Protein AF-X1UBF3-F1 (afdb_monomer_lite)

pLDDT: mean 76.24, std 16.69, range [35.53, 96.81]

InterPro domains:
  IPR001204 Phosphate transporter [PF01384] (19-132)
  IPR036259 MFS transporter superfamily [SSF103473] (24-130)

Foldseek 3Di:
DVVVVVVVVVVVVVVVVLVVVLVVQLVVVVVVCVVVVHPDDSCVSSVVSVVVVCVVVVVQDPVCVVVVVVVVCCVVVVVVVVVVVVVVVVVVLVVQCVVPPPVSVVVVVVVVVVVVVVVVVVVVVVVVVVVVVVVVVVVVVVVCVVPVPVVVVVVVVVVVVVVVVLVVQCVVCVVVVPPVSVVVSVVVVVVVVVVVVVVCVVVVPPPVVVVVVVVVVVVVPPD

Sequence (223 aa):
KFYNQRKKEQSISFDMLRASVNLVLASILIAMGTSLKLPLSTTYVTFMVIMGTSLADRAWGRESAVNRITGVITVISGWFFTALSAFTVAFLVALIIHWTGFTGIILLILLVLFIVIKTRTVHKKRDEEEQKIKESYYADEELKSENILETCKKDVSEIISSISKLFSNIYTGLIKEDRKSLKGTLKEIKLTRSLPAKAMASANVPTRTINFNILILKSQFST

Radius of gyration: 27.19 Å; chains: 1; bounding box: 72×47×77 Å

Structure (mmCIF, N/CA/C/O backbone):
data_AF-X1UBF3-F1
#
_entry.id   AF-X1UBF3-F1
#
loop_
_atom_site.group_PDB
_atom_site.id
_atom_site.type_symbol
_atom_site.label_atom_id
_atom_site.label_alt_id
_atom_site.label_comp_id
_atom_site.label_asym_id
_atom_site.label_entity_id
_atom_site.label_seq_id
_atom_site.pdbx_PDB_ins_code
_atom_site.Cartn_x
_atom_site.Cartn_y
_atom_site.Cartn_z
_atom_site.occupancy
_atom_site.B_iso_or_equiv
_atom_site.auth_seq_id
_atom_site.auth_comp_id
_atom_site.auth_asym_id
_atom_site.auth_atom_id
_atom_site.pdbx_PDB_model_num
ATOM 1 N N . LYS A 1 1 ? -0.724 -0.123 44.422 1.00 54.75 1 LYS A N 1
ATOM 2 C CA . LYS A 1 1 ? 0.120 0.632 43.453 1.00 54.75 1 LYS A CA 1
ATOM 3 C C . LYS A 1 1 ? 1.267 -0.225 42.890 1.00 54.75 1 LYS A C 1
ATOM 5 O O . LYS A 1 1 ? 1.341 -0.367 41.678 1.00 54.75 1 LYS A O 1
ATOM 10 N N . PHE A 1 2 ? 2.061 -0.893 43.738 1.00 57.22 2 PHE A N 1
ATOM 11 C CA . PHE A 1 2 ? 3.210 -1.727 43.332 1.00 57.22 2 PHE A CA 1
ATOM 12 C C . PHE A 1 2 ? 2.883 -2.964 42.462 1.00 57.22 2 PHE A C 1
ATOM 14 O O . PHE A 1 2 ? 3.646 -3.298 41.560 1.00 57.22 2 PHE A O 1
ATOM 21 N N . TYR A 1 3 ? 1.730 -3.617 42.661 1.00 65.44 3 TYR A N 1
ATOM 22 C CA . TYR A 1 3 ? 1.337 -4.802 41.876 1.00 65.44 3 TYR A CA 1
ATOM 23 C C . TYR A 1 3 ? 1.091 -4.489 40.386 1.00 65.44 3 TYR A C 1
ATOM 25 O O . TYR A 1 3 ? 1.552 -5.215 39.506 1.00 65.44 3 TYR A O 1
ATOM 33 N N . ASN A 1 4 ? 0.441 -3.357 40.089 1.00 67.38 4 ASN A N 1
ATOM 34 C CA . ASN A 1 4 ? 0.214 -2.917 38.708 1.00 67.38 4 ASN A CA 1
ATOM 35 C C . ASN A 1 4 ? 1.507 -2.466 38.015 1.00 67.38 4 ASN A C 1
ATOM 37 O O . ASN A 1 4 ? 1.623 -2.647 36.808 1.00 67.38 4 ASN A O 1
ATOM 41 N N . GLN A 1 5 ? 2.482 -1.922 38.754 1.00 65.06 5 GLN A N 1
ATOM 42 C CA . GLN A 1 5 ? 3.793 -1.570 38.195 1.00 65.06 5 GLN A CA 1
ATOM 43 C C . GLN A 1 5 ? 4.579 -2.814 37.776 1.00 65.06 5 GLN A C 1
ATOM 45 O O . GLN A 1 5 ? 4.998 -2.872 36.627 1.00 65.06 5 GLN A O 1
ATOM 50 N N . ARG A 1 6 ? 4.671 -3.852 38.624 1.00 64.31 6 ARG A N 1
ATOM 51 C CA . ARG A 1 6 ? 5.375 -5.098 38.256 1.00 64.31 6 ARG A CA 1
ATOM 52 C C . ARG A 1 6 ? 4.727 -5.832 37.082 1.00 64.31 6 ARG A C 1
ATOM 54 O O . ARG A 1 6 ? 5.434 -6.325 36.211 1.00 64.31 6 ARG A O 1
ATOM 61 N N . LYS A 1 7 ? 3.390 -5.869 37.020 1.00 67.25 7 LYS A N 1
ATOM 62 C CA . LYS A 1 7 ? 2.668 -6.469 35.886 1.00 67.25 7 LYS A CA 1
ATOM 63 C C . LYS A 1 7 ? 2.883 -5.679 34.589 1.00 67.25 7 LYS A C 1
ATOM 65 O O . LYS A 1 7 ? 3.057 -6.285 33.537 1.00 67.25 7 LYS A O 1
ATOM 70 N N . LYS A 1 8 ? 2.906 -4.342 34.667 1.00 66.88 8 LYS A N 1
ATOM 71 C CA . LYS A 1 8 ? 3.198 -3.466 33.523 1.00 66.88 8 LYS A CA 1
ATOM 72 C C . LYS A 1 8 ? 4.644 -3.640 33.048 1.00 66.88 8 LYS A C 1
ATOM 74 O O . LYS A 1 8 ? 4.875 -3.769 31.853 1.00 66.88 8 LYS A O 1
ATOM 79 N N . GLU A 1 9 ? 5.594 -3.721 33.970 1.00 68.25 9 GLU A N 1
ATOM 80 C CA . GLU A 1 9 ? 7.014 -3.936 33.676 1.00 68.25 9 GLU A CA 1
ATOM 81 C C . GLU A 1 9 ? 7.278 -5.318 33.061 1.00 68.25 9 GLU A C 1
ATOM 83 O O . GLU A 1 9 ? 7.973 -5.405 32.053 1.00 68.25 9 GLU A O 1
ATOM 88 N N . GLN A 1 10 ? 6.620 -6.374 33.558 1.00 69.19 10 GLN A N 1
ATOM 89 C CA . GLN A 1 10 ? 6.643 -7.695 32.918 1.00 69.19 10 GLN A CA 1
ATOM 90 C C . GLN A 1 10 ? 6.027 -7.678 31.515 1.00 69.19 10 GLN A C 1
ATOM 92 O O . GLN A 1 10 ? 6.598 -8.252 30.597 1.00 69.19 10 GLN A O 1
ATOM 97 N N . SER A 1 11 ? 4.884 -7.014 31.303 1.00 71.19 11 SER A N 1
ATOM 98 C CA . SER A 1 11 ? 4.312 -6.930 29.950 1.00 71.19 11 SER A CA 1
ATOM 99 C C . SER A 1 11 ? 5.226 -6.184 28.972 1.00 71.19 11 SER A C 1
ATOM 101 O O . SER A 1 11 ? 5.367 -6.604 27.829 1.00 71.19 11 SER A O 1
ATOM 103 N N . ILE A 1 12 ? 5.900 -5.126 29.437 1.00 76.06 12 ILE A N 1
ATOM 104 C CA . ILE A 1 12 ? 6.826 -4.339 28.616 1.00 76.06 12 ILE A CA 1
ATOM 105 C C . ILE A 1 12 ? 8.077 -5.160 28.267 1.00 76.06 12 ILE A C 1
ATOM 107 O O . ILE A 1 12 ? 8.531 -5.109 27.125 1.00 76.06 12 ILE A O 1
ATOM 111 N N . SER A 1 13 ? 8.617 -5.948 29.203 1.00 81.00 13 SER A N 1
ATOM 112 C CA . SER A 1 13 ? 9.801 -6.773 28.932 1.00 81.00 13 SER A CA 1
ATOM 113 C C . SER A 1 13 ? 9.522 -7.906 27.937 1.00 81.00 13 SER A C 1
ATOM 115 O O . SER A 1 13 ? 10.360 -8.179 27.075 1.00 81.00 13 SER A O 1
ATOM 117 N N . PHE A 1 14 ? 8.332 -8.516 27.974 1.00 81.62 14 PHE A N 1
ATOM 118 C CA . PHE A 1 14 ? 7.926 -9.514 26.977 1.00 81.62 14 PHE A CA 1
ATOM 119 C C . PHE A 1 14 ? 7.713 -8.916 25.578 1.00 81.62 14 PHE A C 1
ATOM 121 O O . PHE A 1 14 ? 8.091 -9.545 24.588 1.00 81.62 14 PHE A O 1
ATOM 128 N N . ASP A 1 15 ? 7.174 -7.699 25.472 1.00 87.56 15 ASP A N 1
ATOM 129 C CA . ASP A 1 15 ? 7.017 -7.017 24.180 1.00 87.56 15 ASP A CA 1
ATOM 130 C C . ASP A 1 15 ? 8.372 -6.640 23.560 1.00 87.56 15 ASP A C 1
ATOM 132 O O . ASP A 1 15 ? 8.567 -6.809 22.353 1.00 87.56 15 ASP A O 1
ATOM 136 N N . MET A 1 16 ? 9.339 -6.206 24.378 1.00 88.75 16 MET A N 1
ATOM 137 C CA . MET A 1 16 ? 10.712 -5.955 23.920 1.00 88.75 16 MET A CA 1
ATOM 138 C C . MET A 1 16 ? 11.374 -7.227 23.380 1.00 88.75 16 MET A C 1
ATOM 140 O O . MET A 1 16 ? 12.032 -7.179 22.341 1.00 88.75 16 MET A O 1
ATOM 144 N N . LEU A 1 17 ? 11.163 -8.371 24.040 1.00 90.38 17 LEU A N 1
ATOM 145 C CA . LEU A 1 17 ? 11.679 -9.658 23.576 1.00 90.38 17 LEU A CA 1
ATOM 146 C C . LEU A 1 17 ? 11.022 -10.093 22.257 1.00 90.38 17 LEU A C 1
ATOM 148 O O . LEU A 1 17 ? 11.707 -10.512 21.329 1.00 90.38 17 LEU A O 1
ATOM 152 N N . ARG A 1 18 ? 9.698 -9.953 22.130 1.00 88.38 18 ARG A N 1
ATOM 153 C CA . ARG A 1 18 ? 8.993 -10.267 20.877 1.00 88.38 18 ARG A CA 1
ATOM 154 C C . ARG A 1 18 ? 9.478 -9.381 19.722 1.00 88.38 18 ARG A C 1
ATOM 156 O O . ARG A 1 18 ? 9.640 -9.864 18.601 1.00 88.38 18 ARG A O 1
ATOM 163 N N . ALA A 1 19 ? 9.736 -8.101 19.985 1.00 90.88 19 ALA A N 1
ATOM 164 C CA . ALA A 1 19 ? 10.271 -7.173 18.994 1.00 90.88 19 ALA A CA 1
ATOM 165 C C . ALA A 1 19 ? 11.704 -7.532 18.570 1.00 90.88 19 ALA A C 1
ATOM 167 O O . ALA A 1 19 ? 11.991 -7.557 17.371 1.00 90.88 19 ALA A O 1
ATOM 168 N N . SER A 1 20 ? 12.588 -7.850 19.523 1.00 94.12 20 SER A N 1
ATOM 169 C CA . SER A 1 20 ? 13.975 -8.219 19.220 1.00 94.12 20 SER A CA 1
ATOM 170 C C . SER A 1 20 ? 14.055 -9.519 18.420 1.00 94.12 20 SER A C 1
ATOM 172 O O . SER A 1 20 ? 14.788 -9.579 17.436 1.00 94.12 20 SER A O 1
ATOM 174 N N . VAL A 1 21 ? 13.241 -10.525 18.755 1.00 93.44 21 VAL A N 1
ATOM 175 C CA . VAL A 1 21 ? 13.179 -11.788 18.004 1.00 93.44 21 VAL A CA 1
ATOM 176 C C . VAL A 1 21 ? 12.696 -11.558 16.572 1.00 93.44 21 VAL A C 1
ATOM 178 O O . VAL A 1 21 ? 13.333 -12.036 15.636 1.00 93.44 21 VAL A O 1
ATOM 181 N N . ASN A 1 22 ? 11.628 -10.780 16.368 1.00 94.44 22 ASN A N 1
ATOM 182 C CA . ASN A 1 22 ? 11.143 -10.464 15.019 1.00 94.44 22 ASN A CA 1
ATOM 183 C C . ASN A 1 22 ? 12.192 -9.718 14.184 1.00 94.44 22 ASN A C 1
ATOM 185 O O . ASN A 1 22 ? 12.352 -10.009 12.999 1.00 94.44 22 ASN A O 1
ATOM 189 N N . LEU A 1 23 ? 12.928 -8.788 14.798 1.00 93.81 23 LEU A N 1
ATOM 190 C CA . LEU A 1 23 ? 14.016 -8.066 14.141 1.00 93.81 23 LEU A CA 1
ATOM 191 C C . LEU A 1 23 ? 15.153 -9.014 13.730 1.00 93.81 23 LEU A C 1
ATOM 193 O O . LEU A 1 23 ? 15.622 -8.945 12.597 1.00 93.81 23 LEU A O 1
ATOM 197 N N . VAL A 1 24 ? 15.578 -9.904 14.631 1.00 95.62 24 VAL A N 1
ATOM 198 C CA . VAL A 1 24 ? 16.664 -10.866 14.384 1.00 95.62 24 VAL A CA 1
ATOM 199 C C . VAL A 1 24 ? 16.272 -11.885 13.312 1.00 95.62 24 VAL A C 1
ATOM 201 O O . VAL A 1 24 ? 17.063 -12.179 12.421 1.00 95.62 24 VAL A O 1
ATOM 204 N N . LEU A 1 25 ? 15.038 -12.393 13.334 1.00 95.06 25 LEU A N 1
ATOM 205 C CA . LEU A 1 25 ? 14.554 -13.310 12.299 1.00 95.06 25 LEU A CA 1
ATOM 206 C C . LEU A 1 25 ? 14.485 -12.630 10.927 1.00 95.06 25 LEU A C 1
ATOM 208 O O . LEU A 1 25 ? 14.939 -13.200 9.934 1.00 95.06 25 LEU A O 1
ATOM 212 N N . ALA A 1 26 ? 13.969 -11.399 10.867 1.00 95.19 26 ALA A N 1
ATOM 213 C CA . ALA A 1 26 ? 13.943 -10.627 9.630 1.00 95.19 26 ALA A CA 1
ATOM 214 C C . ALA A 1 26 ? 15.360 -10.340 9.110 1.00 95.19 26 ALA A C 1
ATOM 216 O O . ALA A 1 26 ? 15.615 -10.515 7.918 1.00 95.19 26 ALA A O 1
ATOM 217 N N . SER A 1 27 ? 16.299 -9.956 9.982 1.00 93.62 27 SER A N 1
ATOM 218 C CA . SER A 1 27 ? 17.671 -9.633 9.580 1.00 93.62 27 SER A CA 1
ATOM 219 C C . SER A 1 27 ? 18.442 -10.854 9.079 1.00 93.62 27 SER A C 1
ATOM 221 O O . SER A 1 27 ? 19.123 -10.745 8.062 1.00 93.62 27 SER A O 1
ATOM 223 N N . ILE A 1 28 ? 18.287 -12.023 9.712 1.00 95.12 28 ILE A N 1
ATOM 224 C CA . ILE A 1 28 ? 18.906 -13.278 9.256 1.00 95.12 28 ILE A CA 1
ATOM 225 C C . ILE A 1 28 ? 18.365 -13.678 7.877 1.00 95.12 28 ILE A C 1
ATOM 227 O O . ILE A 1 28 ? 19.149 -14.024 6.994 1.00 95.12 28 ILE A O 1
ATOM 231 N N . LEU A 1 29 ? 17.048 -13.589 7.652 1.00 93.19 29 LEU A N 1
ATOM 232 C CA . LEU A 1 29 ? 16.440 -13.902 6.352 1.00 93.19 29 LEU A CA 1
ATOM 233 C C . LEU A 1 29 ? 16.906 -12.945 5.248 1.00 93.19 29 LEU A C 1
ATOM 235 O O . LEU A 1 29 ? 17.214 -13.380 4.138 1.00 93.19 29 LEU A O 1
ATOM 239 N N . ILE A 1 30 ? 17.000 -11.648 5.552 1.00 93.69 30 ILE A N 1
ATOM 240 C CA . ILE A 1 30 ? 17.517 -10.640 4.618 1.00 93.69 30 ILE A CA 1
ATOM 241 C C . ILE A 1 30 ? 18.998 -10.897 4.317 1.00 93.69 30 ILE A C 1
ATOM 243 O O . ILE A 1 30 ? 19.393 -10.888 3.151 1.00 93.69 30 ILE A O 1
ATOM 247 N N . ALA A 1 31 ? 19.816 -11.162 5.338 1.00 92.44 31 ALA A N 1
ATOM 248 C CA . ALA A 1 31 ? 21.236 -11.466 5.177 1.00 92.44 31 ALA A CA 1
ATOM 249 C C . ALA A 1 31 ? 21.452 -12.728 4.329 1.00 92.44 31 ALA A C 1
ATOM 251 O O . ALA A 1 31 ? 22.277 -12.726 3.416 1.00 92.44 31 ALA A O 1
ATOM 252 N N . MET A 1 32 ? 20.659 -13.776 4.564 1.00 93.62 32 MET A N 1
ATOM 253 C CA . MET A 1 32 ? 20.698 -15.010 3.779 1.00 93.62 32 MET A CA 1
ATOM 254 C C . MET A 1 32 ? 20.298 -14.770 2.317 1.00 93.62 32 MET A C 1
ATOM 256 O O . MET A 1 32 ? 21.004 -15.202 1.408 1.00 93.62 32 MET A O 1
ATOM 260 N N . GLY A 1 33 ? 19.216 -14.027 2.071 1.00 89.75 33 GLY A N 1
ATOM 261 C CA . GLY A 1 33 ? 18.792 -13.672 0.714 1.00 89.75 33 GLY A CA 1
ATOM 262 C C . GLY A 1 33 ? 19.812 -12.803 -0.032 1.00 89.75 33 GLY A C 1
ATOM 263 O O . GLY A 1 33 ? 20.056 -13.002 -1.222 1.00 89.75 33 GLY A O 1
ATOM 264 N N . THR A 1 34 ? 20.472 -11.892 0.686 1.00 92.06 34 THR A N 1
ATOM 265 C CA . THR A 1 34 ? 21.517 -11.015 0.134 1.00 92.06 34 THR A CA 1
ATOM 266 C C . THR A 1 34 ? 22.799 -11.791 -0.178 1.00 92.06 34 THR A C 1
ATOM 268 O O . THR A 1 34 ? 23.433 -11.536 -1.200 1.00 92.06 34 THR A O 1
ATOM 271 N N . SER A 1 35 ? 23.153 -12.785 0.647 1.00 91.31 35 SER A N 1
ATOM 272 C CA . SER A 1 35 ? 24.266 -13.715 0.389 1.00 91.31 35 SER A CA 1
ATOM 273 C C . SER A 1 35 ? 24.094 -14.454 -0.946 1.00 91.31 35 SER A C 1
ATOM 275 O O . SER A 1 35 ? 25.044 -14.611 -1.710 1.00 91.31 35 SER A O 1
ATOM 277 N N . LEU A 1 36 ? 22.850 -14.805 -1.290 1.00 92.06 36 LEU A N 1
ATOM 278 C CA . LEU A 1 36 ? 22.478 -15.425 -2.566 1.00 92.06 36 LEU A CA 1
ATOM 279 C C . LEU A 1 36 ? 22.329 -14.422 -3.730 1.00 92.06 36 LEU A C 1
ATOM 281 O O . LEU A 1 36 ? 21.908 -14.813 -4.817 1.00 92.06 36 LEU A O 1
ATOM 285 N N . LYS A 1 37 ? 22.671 -13.138 -3.529 1.00 89.62 37 LYS A N 1
ATOM 286 C CA . LYS A 1 37 ? 22.533 -12.037 -4.508 1.00 89.62 37 LYS A CA 1
ATOM 287 C C . LYS A 1 37 ? 21.122 -11.887 -5.089 1.00 89.62 37 LYS A C 1
ATOM 289 O O . LYS A 1 37 ? 20.948 -11.392 -6.202 1.00 89.62 37 LYS A O 1
ATOM 294 N N . LEU A 1 38 ? 20.105 -12.281 -4.331 1.00 83.75 38 LEU A N 1
ATOM 295 C CA . LEU A 1 38 ? 18.721 -12.093 -4.733 1.00 83.75 38 LEU A CA 1
ATOM 296 C C . LEU A 1 38 ? 18.281 -10.667 -4.356 1.00 83.75 38 LEU A C 1
ATOM 298 O O . LEU A 1 38 ? 18.453 -10.263 -3.202 1.00 83.75 38 LEU A O 1
ATOM 302 N N . PRO A 1 39 ? 17.699 -9.884 -5.283 1.00 79.81 39 PRO A N 1
ATOM 303 C CA . PRO A 1 39 ? 17.094 -8.604 -4.942 1.00 79.81 39 PRO A CA 1
ATOM 304 C C . PRO A 1 39 ? 15.795 -8.854 -4.159 1.00 79.81 39 PRO A C 1
ATOM 306 O O . PRO A 1 39 ? 14.725 -9.026 -4.741 1.00 79.81 39 PRO A O 1
ATOM 309 N N . LEU A 1 40 ? 15.887 -8.920 -2.828 1.00 82.62 40 LEU A N 1
ATOM 310 C CA . LEU A 1 40 ? 14.721 -9.046 -1.950 1.00 82.62 40 LEU A CA 1
ATOM 311 C C . LEU A 1 40 ? 14.184 -7.680 -1.528 1.00 82.62 40 LEU A C 1
ATOM 313 O O . LEU A 1 40 ? 14.929 -6.749 -1.230 1.00 82.62 40 LEU A O 1
ATOM 317 N N . SER A 1 41 ? 12.861 -7.602 -1.396 1.00 86.50 41 SER A N 1
ATOM 318 C CA . SER A 1 41 ? 12.211 -6.484 -0.724 1.00 86.50 41 SER A CA 1
ATOM 319 C C . SER A 1 41 ? 12.255 -6.699 0.791 1.00 86.50 41 SER A C 1
ATOM 321 O O . SER A 1 41 ? 11.573 -7.569 1.335 1.00 86.50 41 SER A O 1
ATOM 323 N N . THR A 1 42 ? 13.062 -5.905 1.495 1.00 90.44 42 THR A N 1
ATOM 324 C CA . THR A 1 42 ? 13.207 -5.979 2.960 1.00 90.44 42 THR A CA 1
ATOM 325 C C . THR A 1 42 ? 11.901 -5.664 3.696 1.00 90.44 42 THR A C 1
ATOM 327 O O . THR A 1 42 ? 11.662 -6.196 4.784 1.00 90.44 42 THR A O 1
ATOM 330 N N . THR A 1 43 ? 11.010 -4.876 3.083 1.00 89.00 43 THR A N 1
ATOM 331 C CA . THR A 1 43 ? 9.661 -4.613 3.605 1.00 89.00 43 THR A CA 1
ATOM 332 C C . THR A 1 43 ? 8.772 -5.848 3.504 1.00 89.00 43 THR A C 1
ATOM 334 O O . THR A 1 43 ? 8.043 -6.142 4.448 1.00 89.00 43 THR A O 1
ATOM 337 N N . TYR A 1 44 ? 8.886 -6.617 2.417 1.00 87.81 44 TYR A N 1
ATOM 338 C CA . TYR A 1 44 ? 8.155 -7.870 2.226 1.00 87.81 44 TYR A CA 1
ATOM 339 C C . TYR A 1 44 ? 8.579 -8.926 3.250 1.00 87.81 44 TYR A C 1
ATOM 341 O O . TYR A 1 44 ? 7.733 -9.512 3.923 1.00 87.81 44 TYR A O 1
ATOM 349 N N . VAL A 1 45 ? 9.890 -9.112 3.431 1.00 90.94 45 VAL A N 1
ATOM 350 C CA . VAL A 1 45 ? 10.434 -10.096 4.380 1.00 90.94 45 VAL A CA 1
ATOM 351 C C . VAL A 1 45 ? 10.035 -9.755 5.814 1.00 90.94 45 VAL A C 1
ATOM 353 O O . VAL A 1 45 ? 9.484 -10.596 6.519 1.00 90.94 45 VAL A O 1
ATOM 356 N N . THR A 1 46 ? 10.244 -8.508 6.241 1.00 91.88 46 THR A N 1
ATOM 357 C CA . THR A 1 46 ? 9.917 -8.084 7.613 1.00 91.88 46 THR A CA 1
ATOM 358 C C . THR A 1 46 ? 8.415 -8.176 7.883 1.00 91.88 46 THR A C 1
ATOM 360 O O . THR A 1 46 ? 7.998 -8.642 8.943 1.00 91.88 46 THR A O 1
ATOM 363 N N . PHE A 1 47 ? 7.586 -7.791 6.910 1.00 90.62 47 PHE A N 1
ATOM 364 C CA . PHE A 1 47 ? 6.137 -7.917 7.011 1.00 90.62 47 PHE A CA 1
ATOM 365 C C . PHE A 1 47 ? 5.694 -9.380 7.160 1.00 90.62 47 PHE A C 1
ATOM 367 O O . PHE A 1 47 ? 4.865 -9.683 8.019 1.00 90.62 47 PHE A O 1
ATOM 374 N N . MET A 1 48 ? 6.278 -10.295 6.380 1.00 90.38 48 MET A N 1
ATOM 375 C CA . MET A 1 48 ? 6.004 -11.730 6.490 1.00 90.38 48 MET A CA 1
ATOM 376 C C . MET A 1 48 ? 6.399 -12.302 7.848 1.00 90.38 48 MET A C 1
ATOM 378 O O . MET A 1 48 ? 5.623 -13.060 8.425 1.00 90.38 48 MET A O 1
ATOM 382 N N . VAL A 1 49 ? 7.561 -11.914 8.383 1.00 92.94 49 VAL A N 1
ATOM 383 C CA . VAL A 1 49 ? 8.010 -12.347 9.715 1.00 92.94 49 VAL A CA 1
ATOM 384 C C . VAL A 1 49 ? 7.029 -11.880 10.788 1.00 92.94 49 VAL A C 1
ATOM 386 O O . VAL A 1 49 ? 6.553 -12.692 11.575 1.00 92.94 49 VAL A O 1
ATOM 389 N N . ILE A 1 50 ? 6.643 -10.600 10.783 1.00 90.19 50 ILE A N 1
ATOM 390 C CA . ILE A 1 50 ? 5.703 -10.049 11.772 1.00 90.19 50 ILE A CA 1
ATOM 391 C C . ILE A 1 50 ? 4.331 -10.732 11.681 1.00 90.19 50 ILE A C 1
ATOM 393 O O . ILE A 1 50 ? 3.731 -11.059 12.709 1.00 90.19 50 ILE A O 1
ATOM 397 N N . MET A 1 51 ? 3.829 -10.975 10.467 1.00 88.75 51 MET A N 1
ATOM 398 C CA . MET A 1 51 ? 2.543 -11.649 10.270 1.00 88.75 51 MET A CA 1
ATOM 399 C C . MET A 1 51 ? 2.593 -13.130 10.656 1.00 88.75 51 MET A C 1
ATOM 401 O O . MET A 1 51 ? 1.649 -13.624 11.273 1.00 88.75 51 MET A O 1
ATOM 405 N N . GLY A 1 52 ? 3.702 -13.814 10.368 1.00 89.38 52 GLY A N 1
ATOM 406 C CA . GLY A 1 52 ? 3.945 -15.195 10.783 1.00 89.38 52 GLY A CA 1
ATOM 407 C C . GLY A 1 52 ? 4.000 -15.335 12.303 1.00 89.38 52 GLY A C 1
ATOM 408 O O . GLY A 1 52 ? 3.280 -16.158 12.870 1.00 89.38 52 GLY A O 1
ATOM 409 N N . THR A 1 53 ? 4.761 -14.471 12.980 1.00 89.44 53 THR A N 1
ATOM 410 C CA . THR A 1 53 ? 4.814 -14.437 14.447 1.00 89.44 53 THR A CA 1
ATOM 411 C C . THR A 1 53 ? 3.439 -14.124 15.041 1.00 89.44 53 THR A C 1
ATOM 413 O O . THR A 1 53 ? 3.004 -14.802 15.968 1.00 89.44 53 THR A O 1
ATOM 416 N N . SER A 1 54 ? 2.682 -13.180 14.462 1.00 84.69 54 SER A N 1
ATOM 417 C CA . SER A 1 54 ? 1.320 -12.869 14.924 1.00 84.69 54 SER A CA 1
ATOM 418 C C . SER A 1 54 ? 0.352 -14.051 14.800 1.00 84.69 54 SER A C 1
ATOM 420 O O . SER A 1 54 ? -0.585 -14.140 15.600 1.00 84.69 54 SER A O 1
ATOM 422 N N . LEU A 1 55 ? 0.523 -14.913 13.796 1.00 84.81 55 LEU A N 1
ATOM 423 C CA . LEU A 1 55 ? -0.271 -16.130 13.647 1.00 84.81 55 LEU A CA 1
ATOM 424 C C . LEU A 1 55 ? 0.134 -17.178 14.696 1.00 84.81 55 LEU A C 1
ATOM 426 O O . LEU A 1 55 ? -0.736 -17.749 15.355 1.00 84.81 55 LEU A O 1
ATOM 430 N N . ALA A 1 56 ? 1.441 -17.383 14.891 1.00 86.81 56 ALA A N 1
ATOM 431 C CA . ALA A 1 56 ? 1.992 -18.325 15.868 1.00 86.81 56 ALA A CA 1
ATOM 432 C C . ALA A 1 56 ? 1.619 -17.963 17.318 1.00 86.81 56 ALA A C 1
ATOM 434 O O . ALA A 1 56 ? 1.281 -18.840 18.111 1.00 86.81 56 ALA A O 1
ATOM 435 N N . ASP A 1 57 ? 1.561 -16.667 17.632 1.00 84.69 57 ASP A N 1
ATOM 436 C CA . ASP A 1 57 ? 1.125 -16.126 18.925 1.00 84.69 57 ASP A CA 1
ATOM 437 C C . ASP A 1 57 ? -0.385 -16.301 19.201 1.00 84.69 57 ASP A C 1
ATOM 439 O O . ASP A 1 57 ? -0.903 -15.776 20.189 1.00 84.69 57 ASP A O 1
ATOM 443 N N . ARG A 1 58 ? -1.128 -17.001 18.326 1.00 81.50 58 ARG A N 1
ATOM 444 C CA . ARG A 1 58 ? -2.594 -17.151 18.385 1.00 81.50 58 ARG A CA 1
ATOM 445 C C . ARG A 1 58 ? -3.329 -15.810 18.512 1.00 81.50 58 ARG A C 1
ATOM 447 O O . ARG A 1 58 ? -4.432 -15.744 19.049 1.00 81.50 58 ARG A O 1
ATOM 454 N N . ALA A 1 59 ? -2.768 -14.732 17.960 1.00 75.06 59 ALA A N 1
ATOM 455 C CA . ALA A 1 59 ? -3.396 -13.409 18.002 1.00 75.06 59 ALA A CA 1
ATOM 456 C C . ALA A 1 59 ? -4.618 -13.288 17.063 1.00 75.06 59 ALA A C 1
ATOM 458 O O . ALA A 1 59 ? -5.246 -12.229 16.984 1.00 75.06 59 ALA A O 1
ATOM 459 N N . TRP A 1 60 ? -4.935 -14.356 16.324 1.00 77.50 60 TRP A N 1
ATOM 460 C CA . TRP A 1 60 ? -6.040 -14.462 15.375 1.00 77.50 60 TRP A CA 1
ATOM 461 C C . TRP A 1 60 ? -7.220 -15.187 16.041 1.00 77.50 60 TRP A C 1
ATOM 463 O O . TRP A 1 60 ? -7.403 -16.391 15.887 1.00 77.50 60 TRP A O 1
ATOM 473 N N . GLY A 1 61 ? -8.021 -14.447 16.812 1.00 80.69 61 GLY A N 1
ATOM 474 C CA . GLY A 1 61 ? -9.300 -14.946 17.339 1.00 80.69 61 GLY A CA 1
ATOM 475 C C . GLY A 1 61 ? -10.386 -14.985 16.255 1.00 80.69 61 GLY A C 1
ATOM 476 O O . GLY A 1 61 ? -10.310 -14.223 15.288 1.00 80.69 61 GLY A O 1
ATOM 477 N N . ARG A 1 62 ? -11.419 -15.825 16.414 1.00 76.25 62 ARG A N 1
ATOM 478 C CA . ARG A 1 62 ? -12.499 -16.012 15.415 1.00 76.25 62 ARG A CA 1
ATOM 479 C C . ARG A 1 62 ? -13.174 -14.700 14.999 1.00 76.25 62 ARG A C 1
ATOM 481 O O . ARG A 1 62 ? -13.491 -14.527 13.830 1.00 76.25 62 ARG A O 1
ATOM 488 N N . GLU A 1 63 ? -13.332 -13.760 15.924 1.00 74.38 63 GLU A N 1
ATOM 489 C CA . GLU A 1 63 ? -13.930 -12.445 15.665 1.00 74.38 63 GLU A CA 1
ATOM 490 C C . GLU A 1 63 ? -12.972 -11.381 15.089 1.00 74.38 63 GLU A C 1
ATOM 492 O O . GLU A 1 63 ? -13.433 -10.337 14.635 1.00 74.38 63 GLU A O 1
ATOM 497 N N . SER A 1 64 ? -11.650 -11.600 15.079 1.00 71.31 64 SER A N 1
ATOM 498 C CA . SER A 1 64 ? -10.668 -10.580 14.652 1.00 71.31 64 SER A CA 1
ATOM 499 C C . SER A 1 64 ? -9.681 -11.033 13.574 1.00 71.31 64 SER A C 1
ATOM 501 O O . SER A 1 64 ? -9.003 -10.188 12.984 1.00 71.31 64 SER A O 1
ATOM 503 N N . ALA A 1 65 ? -9.625 -12.332 13.273 1.00 75.50 65 ALA A N 1
ATOM 504 C CA . ALA A 1 65 ? -8.768 -12.894 12.235 1.00 75.50 65 ALA A CA 1
ATOM 505 C C . ALA A 1 65 ? -9.102 -12.316 10.853 1.00 75.50 65 ALA A C 1
ATOM 507 O O . ALA A 1 65 ? -8.202 -11.878 10.143 1.00 75.50 65 ALA A O 1
ATOM 508 N N . VAL A 1 66 ? -10.392 -12.218 10.511 1.00 78.44 66 VAL A N 1
ATOM 509 C CA . VAL A 1 66 ? -10.849 -11.744 9.192 1.00 78.44 66 VAL A CA 1
ATOM 510 C C . VAL A 1 66 ? -10.332 -10.337 8.898 1.00 78.44 66 VAL A C 1
ATOM 512 O O . VAL A 1 66 ? -9.721 -10.112 7.861 1.00 78.44 66 VAL A O 1
ATOM 515 N N . ASN A 1 67 ? -10.481 -9.397 9.835 1.00 77.94 67 ASN A N 1
ATOM 516 C CA . ASN A 1 67 ? -10.066 -8.010 9.609 1.00 77.94 67 ASN A CA 1
ATOM 517 C C . ASN A 1 67 ? -8.542 -7.866 9.464 1.00 77.94 67 ASN A C 1
ATOM 519 O O . ASN A 1 67 ? -8.072 -7.011 8.716 1.00 77.94 67 ASN A O 1
ATOM 523 N N . ARG A 1 68 ? -7.764 -8.711 10.152 1.00 81.69 68 ARG A N 1
ATOM 524 C CA . ARG A 1 68 ? -6.296 -8.705 10.066 1.00 81.69 68 ARG A CA 1
ATOM 525 C C . ARG A 1 68 ? -5.809 -9.335 8.764 1.00 81.69 68 ARG A C 1
ATOM 527 O O . ARG A 1 68 ? -4.952 -8.756 8.104 1.00 81.69 68 ARG A O 1
ATOM 534 N N . ILE A 1 69 ? -6.400 -10.460 8.364 1.00 83.31 69 ILE A N 1
ATOM 535 C CA . ILE A 1 69 ? -6.111 -11.131 7.090 1.00 83.31 69 ILE A CA 1
ATOM 536 C C . ILE A 1 69 ? -6.470 -10.219 5.916 1.00 83.31 69 ILE A C 1
ATOM 538 O O . ILE A 1 69 ? -5.673 -10.076 4.997 1.00 83.31 69 ILE A O 1
ATOM 542 N N . THR A 1 70 ? -7.615 -9.537 5.960 1.00 85.81 70 THR A N 1
ATOM 543 C CA . THR A 1 70 ? -7.993 -8.565 4.924 1.00 85.81 70 THR A CA 1
ATOM 544 C C . THR A 1 70 ? -6.971 -7.434 4.818 1.00 85.81 70 THR A C 1
ATOM 546 O O . THR A 1 70 ? -6.605 -7.046 3.710 1.00 85.81 70 THR A O 1
ATOM 549 N N . GLY A 1 71 ? -6.445 -6.942 5.946 1.00 84.31 71 GLY A N 1
ATOM 550 C CA . GLY A 1 71 ? -5.343 -5.975 5.949 1.00 84.31 71 GLY A CA 1
ATOM 551 C C . GLY A 1 71 ? -4.084 -6.524 5.271 1.00 84.31 71 GLY A C 1
ATOM 552 O O . GLY A 1 71 ? -3.500 -5.848 4.429 1.00 84.31 71 GLY A O 1
ATOM 553 N N . VAL A 1 72 ? -3.715 -7.775 5.566 1.00 86.69 72 VAL A N 1
ATOM 554 C CA . VAL A 1 72 ? -2.589 -8.469 4.920 1.00 86.69 72 VAL A CA 1
ATOM 555 C C . VAL A 1 72 ? -2.792 -8.585 3.413 1.00 86.69 72 VAL A C 1
ATOM 557 O O . VAL A 1 72 ? -1.935 -8.153 2.645 1.00 86.69 72 VAL A O 1
ATOM 560 N N . ILE A 1 73 ? -3.948 -9.091 2.983 1.00 88.19 73 ILE A N 1
ATOM 561 C CA . ILE A 1 73 ? -4.304 -9.223 1.567 1.00 88.19 73 ILE A CA 1
ATOM 562 C C . ILE A 1 73 ? -4.235 -7.863 0.874 1.00 88.19 73 ILE A C 1
ATOM 564 O O . ILE A 1 73 ? -3.690 -7.782 -0.219 1.00 88.19 73 ILE A O 1
ATOM 568 N N . THR A 1 74 ? -4.704 -6.796 1.526 1.00 88.38 74 THR A N 1
ATOM 569 C CA . THR A 1 74 ? -4.685 -5.437 0.966 1.00 88.38 74 THR A CA 1
ATOM 570 C C . THR A 1 74 ? -3.259 -4.952 0.684 1.00 88.38 74 THR A C 1
ATOM 572 O O . THR A 1 74 ? -3.013 -4.361 -0.368 1.00 88.38 74 THR A O 1
ATOM 575 N N . VAL A 1 75 ? -2.300 -5.236 1.574 1.00 88.62 75 VAL A N 1
ATOM 576 C CA . VAL A 1 75 ? -0.885 -4.861 1.387 1.00 88.62 75 VAL A CA 1
ATOM 577 C C . VAL A 1 75 ? -0.264 -5.629 0.219 1.00 88.62 75 VAL A C 1
ATOM 579 O O . VAL A 1 75 ? 0.300 -5.011 -0.685 1.00 88.62 75 VAL A O 1
ATOM 582 N N . ILE A 1 76 ? -0.425 -6.959 0.187 1.00 88.69 76 ILE A N 1
ATOM 583 C CA . ILE A 1 76 ? 0.096 -7.798 -0.905 1.00 88.69 76 ILE A CA 1
ATOM 584 C C . ILE A 1 76 ? -0.552 -7.405 -2.239 1.00 88.69 76 ILE A C 1
ATOM 586 O O . ILE A 1 76 ? 0.144 -7.231 -3.242 1.00 88.69 76 ILE A O 1
ATOM 590 N N . SER A 1 77 ? -1.874 -7.208 -2.253 1.00 90.25 77 SER A N 1
ATOM 591 C CA . SER A 1 77 ? -2.597 -6.788 -3.451 1.00 90.25 77 SER A CA 1
ATOM 592 C C . SER A 1 77 ? -2.177 -5.399 -3.911 1.00 90.25 77 SER A C 1
ATOM 594 O O . SER A 1 77 ? -2.110 -5.166 -5.108 1.00 90.25 77 SER A O 1
ATOM 596 N N . GLY A 1 78 ? -1.849 -4.484 -2.992 1.00 89.44 78 GLY A N 1
ATOM 597 C CA . GLY A 1 78 ? -1.396 -3.135 -3.328 1.00 89.44 78 GLY A CA 1
ATOM 598 C C . GLY A 1 78 ? -0.055 -3.135 -4.063 1.00 89.44 78 GLY A C 1
ATOM 599 O O . GLY A 1 78 ? 0.091 -2.453 -5.080 1.00 89.44 78 GLY A O 1
ATOM 600 N N . TRP A 1 79 ? 0.908 -3.941 -3.603 1.00 87.62 79 TRP A N 1
ATOM 601 C CA . TRP A 1 79 ? 2.201 -4.097 -4.279 1.00 87.62 79 TRP A CA 1
ATOM 602 C C . TRP A 1 79 ? 2.049 -4.722 -5.664 1.00 87.62 79 TRP A C 1
ATOM 604 O O . TRP A 1 79 ? 2.605 -4.209 -6.636 1.00 87.62 79 TRP A O 1
ATOM 614 N N . PHE A 1 80 ? 1.241 -5.777 -5.773 1.00 89.69 80 PHE A N 1
ATOM 615 C CA . PHE A 1 80 ? 0.995 -6.436 -7.052 1.00 89.69 80 PHE A CA 1
ATOM 616 C C . PHE A 1 80 ? 0.219 -5.543 -8.028 1.00 89.69 80 PHE A C 1
ATOM 618 O O . PHE A 1 80 ? 0.589 -5.430 -9.192 1.00 89.69 80 PHE A O 1
ATOM 625 N N . PHE A 1 81 ? -0.817 -4.849 -7.555 1.00 93.06 81 PHE A N 1
ATOM 626 C CA . PHE A 1 81 ? -1.615 -3.936 -8.369 1.00 93.06 81 PHE A CA 1
ATOM 627 C C . PHE A 1 81 ? -0.787 -2.754 -8.877 1.00 93.06 81 PHE A C 1
ATOM 629 O O . PHE A 1 81 ? -0.921 -2.363 -10.033 1.00 93.06 81 PHE A O 1
ATOM 636 N N . THR A 1 82 ? 0.117 -2.221 -8.048 1.00 92.38 82 THR A N 1
ATOM 637 C CA . THR A 1 82 ? 1.041 -1.159 -8.472 1.00 92.38 82 THR A CA 1
ATOM 638 C C . THR A 1 82 ? 1.992 -1.661 -9.554 1.00 92.38 82 THR A C 1
ATOM 640 O O . THR A 1 82 ? 2.161 -0.987 -10.568 1.00 92.38 82 THR A O 1
ATOM 643 N N . ALA A 1 83 ? 2.568 -2.856 -9.385 1.00 90.81 83 ALA A N 1
ATOM 644 C CA . ALA A 1 83 ? 3.441 -3.458 -10.391 1.00 90.81 83 ALA A CA 1
ATOM 645 C C . ALA A 1 83 ? 2.701 -3.729 -11.712 1.00 90.81 83 ALA A C 1
ATOM 647 O O . ALA A 1 83 ? 3.196 -3.370 -12.777 1.00 90.81 83 ALA A O 1
ATOM 648 N N . LEU A 1 84 ? 1.490 -4.292 -11.645 1.00 95.06 84 LEU A N 1
ATOM 649 C CA . LEU A 1 84 ? 0.645 -4.565 -12.810 1.00 95.06 84 LEU A CA 1
ATOM 650 C C . LEU A 1 84 ? 0.246 -3.273 -13.528 1.00 95.06 84 LEU A C 1
ATOM 652 O O . LEU A 1 84 ? 0.326 -3.198 -14.753 1.00 95.06 84 LEU A O 1
ATOM 656 N N . SER A 1 85 ? -0.143 -2.241 -12.779 1.00 95.94 85 SER A N 1
ATOM 657 C CA . SER A 1 85 ? -0.481 -0.925 -13.324 1.00 95.94 85 SER A CA 1
ATOM 658 C C . SER A 1 85 ? 0.725 -0.280 -14.012 1.00 95.94 85 SER A C 1
ATOM 660 O O . SER A 1 85 ? 0.629 0.117 -15.172 1.00 95.94 85 SER A O 1
ATOM 662 N N . ALA A 1 86 ? 1.888 -0.257 -13.351 1.00 94.62 86 ALA A N 1
ATOM 663 C CA . ALA A 1 86 ? 3.120 0.278 -13.924 1.00 94.62 86 ALA A CA 1
ATOM 664 C C . ALA A 1 86 ? 3.533 -0.476 -15.197 1.00 94.62 86 ALA A C 1
ATOM 666 O O . ALA A 1 86 ? 3.861 0.154 -16.199 1.00 94.62 86 ALA A O 1
ATOM 667 N N . PHE A 1 87 ? 3.451 -1.809 -15.185 1.00 96.06 87 PHE A N 1
ATOM 668 C CA . PHE A 1 87 ? 3.720 -2.644 -16.354 1.00 96.06 87 PHE A CA 1
ATOM 669 C C . PHE A 1 87 ? 2.751 -2.352 -17.505 1.00 96.06 87 PHE A C 1
ATOM 671 O O . PHE A 1 87 ? 3.183 -2.164 -18.638 1.00 96.06 87 PHE A O 1
ATOM 678 N N . THR A 1 88 ? 1.451 -2.245 -17.218 1.00 96.81 88 THR A N 1
ATOM 679 C CA . THR A 1 88 ? 0.419 -1.949 -18.226 1.00 96.81 88 THR A CA 1
ATOM 680 C C . THR A 1 88 ? 0.636 -0.575 -18.859 1.00 96.81 88 THR A C 1
ATOM 682 O O . THR A 1 88 ? 0.567 -0.438 -20.079 1.00 96.81 88 THR A O 1
ATOM 685 N N . VAL A 1 89 ? 0.942 0.443 -18.050 1.00 94.75 89 VAL A N 1
ATOM 686 C CA . VAL A 1 89 ? 1.234 1.796 -18.544 1.00 94.75 89 VAL A CA 1
ATOM 687 C C . VAL A 1 89 ? 2.524 1.812 -19.360 1.00 94.75 89 VAL A C 1
ATOM 689 O O . VAL A 1 89 ? 2.536 2.371 -20.453 1.00 94.75 89 VAL A O 1
ATOM 692 N N . ALA A 1 90 ? 3.594 1.173 -18.877 1.00 95.25 90 ALA A N 1
ATOM 693 C CA . ALA A 1 90 ? 4.856 1.074 -19.606 1.00 95.25 90 ALA A CA 1
ATOM 694 C C . ALA A 1 90 ? 4.681 0.356 -20.951 1.00 95.25 90 ALA A C 1
ATOM 696 O O . ALA A 1 90 ? 5.217 0.808 -21.959 1.00 95.25 90 ALA A O 1
ATOM 697 N N . PHE A 1 91 ? 3.879 -0.711 -20.986 1.00 95.50 91 PHE A N 1
ATOM 698 C CA . PHE A 1 91 ? 3.528 -1.425 -22.209 1.00 95.50 91 PHE A CA 1
ATOM 699 C C . PHE A 1 91 ? 2.771 -0.531 -23.200 1.00 95.50 91 PHE A C 1
ATOM 701 O O . PHE A 1 91 ? 3.138 -0.471 -24.372 1.00 95.50 91 PHE A O 1
ATOM 708 N N . LEU A 1 92 ? 1.765 0.220 -22.737 1.00 93.62 92 LEU A N 1
ATOM 709 C CA . LEU A 1 92 ? 1.028 1.173 -23.575 1.00 93.62 92 LEU A CA 1
ATOM 710 C C . LEU A 1 92 ? 1.944 2.261 -24.147 1.00 93.62 92 LEU A C 1
ATOM 712 O O . LEU A 1 92 ? 1.886 2.567 -25.335 1.00 93.62 92 LEU A O 1
ATOM 716 N N . VAL A 1 93 ? 2.806 2.830 -23.305 1.00 92.56 93 VAL A N 1
ATOM 717 C CA . VAL A 1 93 ? 3.780 3.850 -23.706 1.00 92.56 93 VAL A CA 1
ATOM 718 C C . VAL A 1 93 ? 4.751 3.290 -24.745 1.00 92.56 93 VAL A C 1
ATOM 720 O O . VAL A 1 93 ? 4.973 3.925 -25.775 1.00 92.56 93 VAL A O 1
ATOM 723 N N . ALA A 1 94 ? 5.284 2.087 -24.521 1.00 93.50 94 ALA A N 1
ATOM 724 C CA . ALA A 1 94 ? 6.170 1.418 -25.467 1.00 93.50 94 ALA A CA 1
ATOM 725 C C . ALA A 1 94 ? 5.478 1.157 -26.816 1.00 93.50 94 ALA A C 1
ATOM 727 O O . ALA A 1 94 ? 6.076 1.404 -27.863 1.00 93.50 94 ALA A O 1
ATOM 728 N N . LEU A 1 95 ? 4.208 0.735 -26.805 1.00 93.31 95 LEU A N 1
ATOM 729 C CA . LEU A 1 95 ? 3.411 0.522 -28.016 1.00 93.31 95 LEU A CA 1
ATOM 730 C C . LEU A 1 95 ? 3.223 1.823 -28.815 1.00 93.31 95 LEU A C 1
ATOM 732 O O . LEU A 1 95 ? 3.390 1.836 -30.034 1.00 93.31 95 LEU A O 1
ATOM 736 N N . ILE A 1 96 ? 2.926 2.933 -28.132 1.00 90.38 96 ILE A N 1
ATOM 737 C CA . ILE A 1 96 ? 2.765 4.254 -28.761 1.00 90.38 96 ILE A CA 1
ATOM 738 C C . ILE A 1 96 ? 4.078 4.719 -29.399 1.00 90.38 96 ILE A C 1
ATOM 740 O O . ILE A 1 96 ? 4.072 5.225 -30.525 1.00 90.38 96 ILE A O 1
ATOM 744 N N . ILE A 1 97 ? 5.206 4.535 -28.706 1.00 92.62 97 ILE A N 1
ATOM 745 C CA . ILE A 1 97 ? 6.531 4.887 -29.232 1.00 92.62 97 ILE A CA 1
ATOM 746 C C . ILE A 1 97 ? 6.867 4.029 -30.454 1.00 92.62 97 ILE A C 1
ATOM 748 O O . ILE A 1 97 ? 7.376 4.560 -31.438 1.00 92.62 97 ILE A O 1
ATOM 752 N N . HIS A 1 98 ? 6.533 2.736 -30.432 1.00 90.75 98 HIS A N 1
ATOM 753 C CA . HIS A 1 98 ? 6.776 1.837 -31.558 1.00 90.75 98 HIS A CA 1
ATOM 754 C C . HIS A 1 98 ? 6.060 2.290 -32.844 1.00 90.75 98 HIS A C 1
ATOM 756 O O . HIS A 1 98 ? 6.642 2.208 -33.921 1.00 90.75 98 HIS A O 1
ATOM 762 N N . TRP A 1 99 ? 4.830 2.814 -32.756 1.00 89.81 99 TRP A N 1
ATOM 763 C CA . TRP A 1 99 ? 4.110 3.334 -33.930 1.00 89.81 99 TRP A CA 1
ATOM 764 C C . TRP A 1 99 ? 4.465 4.776 -34.316 1.00 89.81 99 TRP A C 1
ATOM 766 O O . TRP A 1 99 ? 4.415 5.112 -35.496 1.00 89.81 99 TRP A O 1
ATOM 776 N N . THR A 1 100 ? 4.815 5.636 -33.356 1.00 87.06 100 THR A N 1
ATOM 777 C CA . THR A 1 100 ? 4.982 7.087 -33.596 1.00 87.06 100 THR A CA 1
ATOM 778 C C . THR A 1 100 ? 6.448 7.500 -33.800 1.00 87.06 100 THR A C 1
ATOM 780 O O . THR A 1 100 ? 6.730 8.595 -34.290 1.00 87.06 100 THR A O 1
ATOM 783 N N . GLY A 1 101 ? 7.408 6.652 -33.417 1.00 85.81 101 GLY A N 1
ATOM 784 C CA . GLY A 1 101 ? 8.836 6.957 -33.495 1.00 85.81 101 GLY A CA 1
ATOM 785 C C . GLY A 1 101 ? 9.235 8.167 -32.636 1.00 85.81 101 GLY A C 1
ATOM 786 O O . GLY A 1 101 ? 8.678 8.403 -31.562 1.00 85.81 101 GLY A O 1
ATOM 787 N N . PHE A 1 102 ? 10.204 8.958 -33.109 1.00 87.31 102 PHE A N 1
ATOM 788 C CA . PHE A 1 102 ? 10.783 10.086 -32.359 1.00 87.31 102 PHE A CA 1
ATOM 789 C C . PHE A 1 102 ? 9.749 11.150 -31.945 1.00 87.31 102 PHE A C 1
ATOM 791 O O . PHE A 1 102 ? 9.792 11.659 -30.824 1.00 87.31 102 PHE A O 1
ATOM 798 N N . THR A 1 103 ? 8.76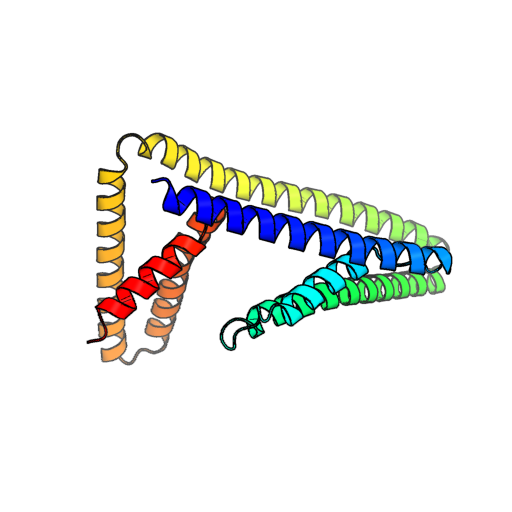2 11.430 -32.802 1.00 88.31 103 THR A N 1
ATOM 799 C CA . THR A 1 103 ? 7.690 12.399 -32.518 1.00 88.31 103 THR A CA 1
ATOM 800 C C . THR A 1 103 ? 6.842 11.985 -31.307 1.00 88.31 103 THR A C 1
ATOM 802 O O . THR A 1 103 ? 6.388 12.839 -30.545 1.00 88.31 103 THR A O 1
ATOM 805 N N . GLY A 1 104 ? 6.678 10.677 -31.068 1.00 87.50 104 GLY A N 1
ATOM 806 C CA . GLY A 1 104 ? 5.920 10.152 -29.927 1.00 87.50 104 GLY A CA 1
ATOM 807 C C . GLY A 1 104 ? 6.583 10.426 -28.578 1.00 87.50 104 GLY A C 1
ATOM 808 O O . GLY A 1 104 ? 5.895 10.690 -27.594 1.00 87.50 104 GLY A O 1
ATOM 809 N N . ILE A 1 105 ? 7.917 10.428 -28.535 1.00 89.31 105 ILE A N 1
ATOM 810 C CA . ILE A 1 105 ? 8.689 10.671 -27.308 1.00 89.31 105 ILE A CA 1
ATOM 811 C C . ILE A 1 105 ? 8.501 12.117 -26.834 1.00 89.31 105 ILE A C 1
ATOM 813 O O . ILE A 1 105 ? 8.234 12.354 -25.655 1.00 89.31 105 ILE A O 1
ATOM 817 N N . ILE A 1 106 ? 8.584 13.080 -27.757 1.00 91.62 106 ILE A N 1
ATOM 818 C CA . ILE A 1 106 ? 8.408 14.509 -27.453 1.00 91.62 106 ILE A CA 1
ATOM 819 C C . ILE A 1 106 ? 7.000 14.770 -26.903 1.00 91.62 106 ILE A C 1
ATOM 821 O O . ILE A 1 106 ? 6.842 15.452 -25.888 1.00 91.62 106 ILE A O 1
ATOM 825 N N . LEU A 1 107 ? 5.977 14.181 -27.530 1.00 91.25 107 LEU A N 1
ATOM 826 C CA . LEU A 1 107 ? 4.589 14.322 -27.091 1.00 91.25 107 LEU A CA 1
ATOM 827 C C . LEU A 1 107 ? 4.359 13.723 -25.691 1.00 91.25 107 LEU A C 1
ATOM 829 O O . LEU A 1 107 ? 3.700 14.340 -24.854 1.00 91.25 107 LEU A O 1
ATOM 833 N N . LEU A 1 108 ? 4.931 12.547 -25.413 1.00 90.50 108 LEU A N 1
ATOM 834 C CA . LEU A 1 108 ? 4.827 11.878 -24.112 1.00 90.50 108 LEU A CA 1
ATOM 835 C C . LEU A 1 108 ? 5.480 12.679 -22.982 1.00 90.50 108 LEU A C 1
ATOM 837 O O . LEU A 1 108 ? 4.906 12.773 -21.898 1.00 90.50 108 LEU A O 1
ATOM 841 N N . ILE A 1 109 ? 6.638 13.294 -23.226 1.00 91.62 109 ILE A N 1
ATOM 842 C CA . ILE A 1 109 ? 7.304 14.158 -22.238 1.00 91.62 109 ILE A CA 1
ATOM 843 C C . ILE A 1 109 ? 6.411 15.349 -21.876 1.00 91.62 109 ILE A C 1
ATOM 845 O O . ILE A 1 109 ? 6.230 15.654 -20.694 1.00 91.62 109 ILE A O 1
ATOM 849 N N . LEU A 1 110 ? 5.806 15.990 -22.880 1.00 92.62 110 LEU A N 1
ATOM 850 C CA . LEU A 1 110 ? 4.907 17.121 -22.664 1.00 92.62 110 LEU A CA 1
ATOM 851 C C . LEU A 1 110 ? 3.655 16.702 -21.872 1.00 92.62 110 LEU A C 1
ATOM 853 O O . LEU A 1 110 ? 3.234 17.401 -20.948 1.00 92.62 110 LEU A O 1
ATOM 857 N N . LEU A 1 111 ? 3.108 15.520 -22.178 1.00 91.12 111 LEU A N 1
ATOM 858 C CA . LEU A 1 111 ? 1.976 14.930 -21.463 1.00 91.12 111 LEU A CA 1
ATOM 859 C C . LEU A 1 111 ? 2.311 14.637 -19.991 1.00 91.12 111 LEU A C 1
ATOM 861 O O . LEU A 1 111 ? 1.523 14.968 -19.105 1.00 91.12 111 LEU A O 1
ATOM 865 N N . VAL A 1 112 ? 3.479 14.052 -19.709 1.00 92.56 112 VAL A N 1
ATOM 866 C CA . VAL A 1 112 ? 3.927 13.773 -18.334 1.00 92.56 112 VAL A CA 1
ATOM 867 C C . VAL A 1 112 ? 4.075 15.071 -17.544 1.00 92.56 112 VAL A C 1
ATOM 869 O O . VAL A 1 112 ? 3.576 15.159 -16.420 1.00 92.56 112 VAL A O 1
ATOM 872 N N . LEU A 1 113 ? 4.694 16.099 -18.131 1.00 92.12 113 LEU A N 1
ATOM 873 C CA . LEU A 1 113 ? 4.859 17.397 -17.477 1.00 92.12 113 LEU A CA 1
ATOM 874 C C . LEU A 1 113 ? 3.498 18.018 -17.122 1.00 92.12 113 LEU A C 1
ATOM 876 O O . LEU A 1 113 ? 3.292 18.468 -15.992 1.00 92.12 113 LEU A O 1
ATOM 880 N N . PHE A 1 114 ? 2.540 17.963 -18.051 1.00 93.19 114 PHE A N 1
ATOM 881 C CA . PHE A 1 114 ? 1.171 18.421 -17.824 1.00 93.19 114 PHE A CA 1
ATOM 882 C C . PHE A 1 114 ? 0.479 17.665 -16.675 1.00 93.19 114 PHE A C 1
ATOM 884 O O . PHE A 1 114 ? -0.120 18.286 -15.790 1.00 93.19 114 PHE A O 1
ATOM 891 N N . ILE A 1 115 ? 0.599 16.332 -16.636 1.00 91.62 115 ILE A N 1
ATOM 892 C CA . ILE A 1 115 ? 0.019 15.494 -15.575 1.00 91.62 115 ILE A CA 1
ATOM 893 C C . ILE A 1 115 ? 0.630 15.827 -14.210 1.00 91.62 115 ILE A C 1
ATOM 895 O O . ILE A 1 115 ? -0.103 15.938 -13.223 1.00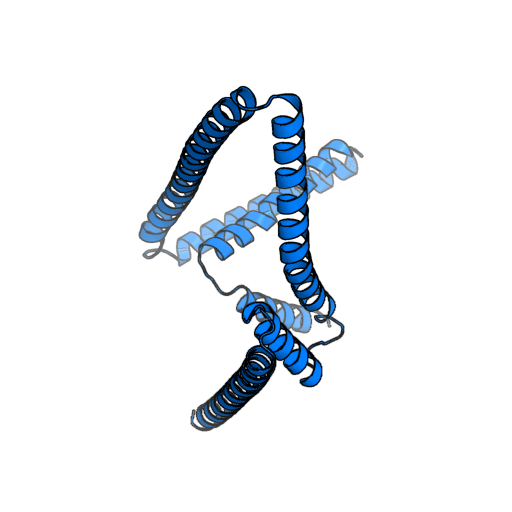 91.62 115 ILE A O 1
ATOM 899 N N . VAL A 1 116 ? 1.949 16.020 -14.129 1.00 92.06 116 VAL A N 1
ATOM 900 C CA . VAL A 1 116 ? 2.638 16.350 -12.870 1.00 92.06 116 VAL A CA 1
ATOM 901 C C . VAL A 1 116 ? 2.173 17.699 -12.327 1.00 92.06 116 VAL A C 1
ATOM 903 O O . VAL A 1 116 ? 1.859 17.795 -11.138 1.00 92.06 116 VAL A O 1
ATOM 906 N N . ILE A 1 117 ? 2.076 18.725 -13.179 1.00 91.06 117 ILE A N 1
ATOM 907 C CA . ILE A 1 117 ? 1.597 20.055 -12.773 1.00 91.06 117 ILE A CA 1
ATOM 908 C C . ILE A 1 117 ? 0.170 19.950 -12.234 1.00 91.06 117 ILE A C 1
ATOM 910 O O . ILE A 1 117 ? -0.099 20.374 -11.110 1.00 91.06 117 ILE A O 1
ATOM 914 N N . LYS A 1 118 ? -0.729 19.300 -12.984 1.00 91.38 118 LYS A N 1
ATOM 915 C CA . LYS A 1 118 ? -2.121 19.107 -12.562 1.00 91.38 118 LYS A CA 1
ATOM 916 C C . LYS A 1 118 ? -2.216 18.352 -11.236 1.00 91.38 118 LYS A C 1
ATOM 918 O O . LYS A 1 118 ? -2.988 18.743 -10.363 1.00 91.38 118 LYS A O 1
ATOM 923 N N . THR A 1 119 ? -1.418 17.299 -11.067 1.00 89.06 119 THR A N 1
ATOM 924 C CA . THR A 1 119 ? -1.408 16.486 -9.844 1.00 89.06 119 THR A CA 1
ATOM 925 C C . THR A 1 119 ? -0.986 17.315 -8.637 1.00 89.06 119 THR A C 1
ATOM 927 O O . THR A 1 119 ? -1.651 17.252 -7.603 1.00 89.06 119 THR A O 1
ATOM 930 N N . ARG A 1 120 ? 0.055 18.147 -8.774 1.00 84.69 120 ARG A N 1
ATOM 931 C CA . ARG A 1 120 ? 0.508 19.058 -7.711 1.00 84.69 120 ARG A CA 1
ATOM 932 C C . ARG A 1 120 ? -0.556 20.096 -7.354 1.00 84.69 120 ARG A C 1
ATOM 934 O O . ARG A 1 120 ? -0.808 20.314 -6.175 1.00 84.69 120 ARG A O 1
ATOM 941 N N . THR A 1 121 ? -1.223 20.697 -8.343 1.00 83.94 121 THR A N 1
ATOM 942 C CA . THR A 1 121 ? -2.293 21.678 -8.091 1.00 83.94 121 THR A CA 1
ATOM 943 C C . THR A 1 121 ? -3.501 21.051 -7.393 1.00 83.94 121 THR A C 1
ATOM 945 O O . THR A 1 121 ? -4.082 21.673 -6.510 1.00 83.94 121 THR A O 1
ATOM 948 N N . VAL A 1 122 ? -3.885 19.824 -7.760 1.00 85.50 122 VAL A N 1
ATOM 949 C CA . VAL A 1 122 ? -5.012 19.118 -7.127 1.00 85.50 122 VAL A CA 1
ATOM 950 C C . VAL A 1 122 ? -4.689 18.713 -5.690 1.00 85.50 122 VAL A C 1
ATOM 952 O O . VAL A 1 122 ? -5.546 18.877 -4.827 1.00 85.50 122 VAL A O 1
ATOM 955 N N . HIS A 1 123 ? -3.475 18.221 -5.420 1.00 82.25 123 HIS A N 1
ATOM 956 C CA . HIS A 1 123 ? -3.066 17.887 -4.051 1.00 82.25 123 HIS A CA 1
ATOM 957 C C . HIS A 1 123 ? -3.037 19.139 -3.174 1.00 82.25 123 HIS A C 1
ATOM 959 O O . HIS A 1 123 ? -3.718 19.161 -2.159 1.00 82.25 123 HIS A O 1
ATOM 965 N N . LYS A 1 124 ? -2.415 20.228 -3.645 1.00 81.19 124 LYS A N 1
ATOM 966 C CA . LYS A 1 124 ? -2.385 21.504 -2.917 1.00 81.19 124 LYS A CA 1
ATOM 967 C C . LYS A 1 124 ? -3.785 22.020 -2.556 1.00 81.19 124 LYS A C 1
ATOM 969 O O . LYS A 1 124 ? -4.002 22.446 -1.431 1.00 81.19 124 LYS A O 1
ATOM 974 N N . LYS A 1 125 ? -4.751 21.949 -3.481 1.00 77.06 125 LYS A N 1
ATOM 975 C CA . LYS A 1 125 ? -6.140 22.366 -3.208 1.00 77.06 125 LYS A CA 1
ATOM 976 C C . LYS A 1 125 ? -6.821 21.501 -2.145 1.00 77.06 125 LYS A C 1
ATOM 978 O O . LYS A 1 125 ? -7.544 22.032 -1.312 1.00 77.06 125 LYS A O 1
ATOM 983 N N . ARG A 1 126 ? -6.589 20.186 -2.169 1.00 75.88 126 ARG A N 1
ATOM 984 C CA . ARG A 1 126 ? -7.132 19.263 -1.159 1.00 75.88 126 ARG A CA 1
ATOM 985 C C . ARG A 1 126 ? -6.497 19.498 0.207 1.00 75.88 126 ARG A C 1
ATOM 987 O O . ARG A 1 126 ? -7.219 19.519 1.194 1.00 75.88 126 ARG A O 1
ATOM 994 N N . ASP A 1 127 ? -5.190 19.735 0.246 1.00 77.06 127 ASP A N 1
ATOM 995 C CA . ASP A 1 127 ? -4.468 20.036 1.483 1.00 77.06 127 ASP A CA 1
ATOM 996 C C . ASP A 1 127 ? -4.964 21.357 2.097 1.00 77.06 127 ASP A C 1
ATOM 998 O O . ASP A 1 127 ? -5.206 21.428 3.299 1.00 77.06 127 ASP A O 1
ATOM 1002 N N . GLU A 1 128 ? -5.209 22.383 1.273 1.00 76.88 128 GLU A N 1
ATOM 1003 C CA . GLU A 1 128 ? -5.791 23.661 1.708 1.00 76.88 128 GLU A CA 1
ATOM 1004 C C . GLU A 1 128 ? -7.240 23.518 2.209 1.00 76.88 128 GLU A C 1
ATOM 1006 O O . GLU A 1 128 ? -7.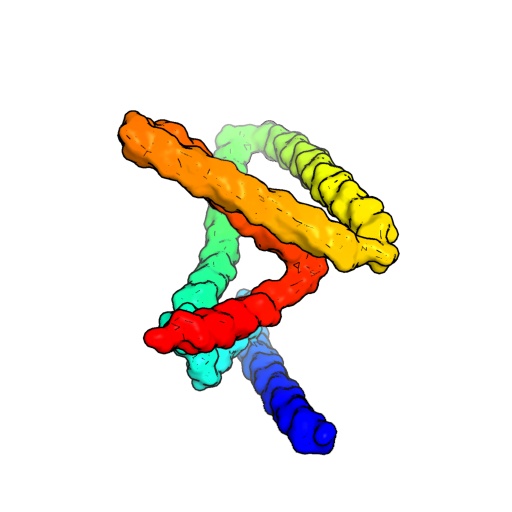620 24.164 3.185 1.00 76.88 128 GLU A O 1
ATOM 1011 N N . GLU A 1 129 ? -8.063 22.679 1.573 1.00 73.50 129 GLU A N 1
ATOM 1012 C CA . GLU A 1 129 ? -9.425 22.379 2.042 1.00 73.50 129 GLU A CA 1
ATOM 1013 C C . GLU A 1 129 ? -9.411 21.613 3.372 1.00 73.50 129 GLU A C 1
ATOM 1015 O O . GLU A 1 129 ? -10.147 21.966 4.295 1.00 73.50 129 GLU A O 1
ATOM 1020 N N . GLU A 1 130 ? -8.545 20.608 3.512 1.00 73.06 130 GLU A N 1
ATOM 1021 C CA . GLU A 1 130 ? -8.384 19.863 4.762 1.00 73.06 130 GLU A CA 1
ATOM 1022 C C . GLU A 1 130 ? -7.829 20.743 5.888 1.00 73.06 130 GLU A C 1
ATOM 1024 O O . GLU A 1 130 ? -8.263 20.615 7.034 1.00 73.06 130 GLU A O 1
ATOM 1029 N N . GLN A 1 131 ? -6.913 21.663 5.580 1.00 69.38 131 GLN A N 1
ATOM 1030 C CA . GLN A 1 131 ? -6.366 22.600 6.557 1.00 69.38 131 GLN A CA 1
ATOM 1031 C C . GLN A 1 131 ? -7.412 23.622 7.018 1.00 69.38 131 GLN A C 1
ATOM 1033 O O . GLN A 1 131 ? -7.532 23.844 8.218 1.00 69.38 131 GLN A O 1
ATOM 1038 N N . LYS A 1 132 ? -8.243 24.159 6.115 1.00 66.62 132 LYS A N 1
ATOM 1039 C CA . LYS A 1 132 ? -9.356 25.058 6.481 1.00 66.62 132 LYS A CA 1
ATOM 1040 C C . LYS A 1 132 ? -10.388 24.378 7.376 1.00 66.62 132 LYS A C 1
ATOM 1042 O O . LYS A 1 132 ? -10.886 24.990 8.317 1.00 66.62 132 LYS A O 1
ATOM 1047 N N . ILE A 1 133 ? -10.694 23.107 7.112 1.00 65.44 133 ILE A N 1
ATOM 1048 C CA . ILE A 1 133 ? -11.594 22.319 7.964 1.00 65.44 133 ILE A CA 1
ATOM 1049 C C . ILE A 1 133 ? -10.971 22.127 9.353 1.00 65.44 133 ILE A C 1
ATOM 1051 O O . ILE A 1 133 ? -11.656 22.321 10.356 1.00 65.44 133 ILE A O 1
ATOM 1055 N N . LYS A 1 134 ? -9.673 21.808 9.428 1.00 63.94 134 LYS A N 1
ATOM 1056 C CA . LYS A 1 134 ? -8.955 21.667 10.704 1.00 63.94 134 LYS A CA 1
ATOM 1057 C C . LYS A 1 134 ? -8.893 22.983 11.480 1.00 63.94 134 LYS A C 1
ATOM 1059 O O . LYS A 1 134 ? -9.228 22.983 12.655 1.00 63.94 134 LYS A O 1
ATOM 1064 N N . GLU A 1 135 ? -8.538 24.096 10.844 1.00 61.44 135 GLU A N 1
ATOM 1065 C CA . GLU A 1 135 ? -8.493 25.418 11.489 1.00 61.44 135 GLU A CA 1
ATOM 1066 C C . GLU A 1 135 ? -9.872 25.857 11.998 1.00 61.44 135 GLU A C 1
ATOM 1068 O O . GLU A 1 135 ? -9.970 26.340 13.121 1.00 61.44 135 GLU A O 1
ATOM 1073 N N . SER A 1 136 ? -10.952 25.602 11.245 1.00 59.31 136 SER A N 1
ATOM 1074 C CA . SER A 1 136 ? -12.318 25.878 11.720 1.00 59.31 136 SER A CA 1
ATOM 1075 C C . SER A 1 136 ? -12.722 25.037 12.935 1.00 59.31 136 SER A C 1
ATOM 1077 O O . SER A 1 136 ? -13.504 25.492 13.758 1.00 59.31 136 SER A O 1
ATOM 1079 N N . TYR A 1 137 ? -12.174 23.825 13.061 1.00 57.25 137 TYR A N 1
ATOM 1080 C CA . TYR A 1 137 ? -12.446 22.922 14.175 1.00 57.25 137 TYR A CA 1
ATOM 1081 C C . TYR A 1 137 ? -11.622 23.287 15.420 1.00 57.25 137 TYR A C 1
ATOM 1083 O O . TYR A 1 137 ? -12.155 23.284 16.523 1.00 57.25 137 TYR A O 1
ATOM 1091 N N . TYR A 1 138 ? -10.345 23.654 15.251 1.00 56.19 138 TYR A N 1
ATOM 1092 C CA . TYR A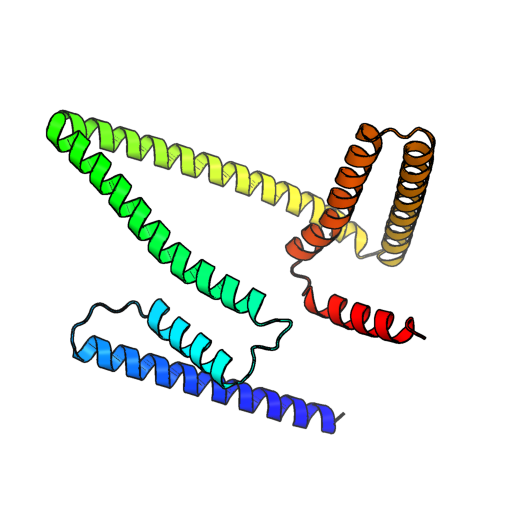 1 138 ? -9.469 24.063 16.357 1.00 56.19 138 TYR A CA 1
ATOM 1093 C C . TYR A 1 138 ? -9.798 25.457 16.905 1.00 56.19 138 TYR A C 1
ATOM 1095 O O . TYR A 1 138 ? -9.738 25.647 18.116 1.00 56.19 138 TYR A O 1
ATOM 1103 N N . ALA A 1 139 ? -10.214 26.407 16.059 1.00 54.75 139 ALA A N 1
ATOM 1104 C CA . ALA A 1 139 ? -10.704 27.712 16.518 1.00 54.75 139 ALA A CA 1
ATOM 1105 C C . ALA A 1 139 ? -11.977 27.584 17.380 1.00 54.75 139 ALA A C 1
ATOM 1107 O O . ALA A 1 139 ? -12.196 28.370 18.298 1.00 54.75 139 ALA A O 1
ATOM 1108 N N . ASP A 1 140 ? -12.793 26.562 17.113 1.00 52.12 140 ASP A N 1
ATOM 1109 C CA . ASP A 1 140 ? -13.972 26.217 17.912 1.00 52.12 140 ASP A CA 1
ATOM 1110 C C . ASP A 1 140 ? -13.582 25.458 19.204 1.00 52.12 140 ASP A C 1
ATOM 1112 O O . ASP A 1 140 ? -14.290 25.518 20.205 1.00 52.12 140 ASP A O 1
ATOM 1116 N N . GLU A 1 141 ? -12.434 24.766 19.219 1.00 50.81 141 GLU A N 1
ATOM 1117 C CA . GLU A 1 141 ? -11.918 24.002 20.368 1.00 50.81 141 GLU A CA 1
ATOM 1118 C C . GLU A 1 141 ? -11.190 24.887 21.401 1.00 50.81 141 GLU A C 1
ATOM 1120 O O . GLU A 1 141 ? -11.375 24.698 22.605 1.00 50.81 141 GLU A O 1
ATOM 1125 N N . GLU A 1 142 ? -10.439 25.901 20.955 1.00 50.09 142 GLU A N 1
ATOM 1126 C CA . GLU A 1 142 ? -9.750 26.872 21.826 1.00 50.09 142 GLU A CA 1
ATOM 1127 C C . GLU A 1 142 ? -10.749 27.763 22.596 1.00 50.09 142 GLU A C 1
ATOM 1129 O O . GLU A 1 142 ? -10.510 28.129 23.744 1.00 50.09 142 GLU A O 1
ATOM 1134 N N . LEU A 1 143 ? -11.937 28.009 22.024 1.00 50.66 143 LEU A N 1
ATOM 1135 C CA . LEU A 1 143 ? -13.074 28.640 22.712 1.00 50.66 143 LEU A CA 1
ATOM 1136 C C . LEU A 1 143 ? -13.840 27.672 23.642 1.00 50.66 143 LEU A C 1
ATOM 1138 O O . LEU A 1 143 ? -14.552 28.111 24.546 1.00 50.66 143 LEU A O 1
ATOM 1142 N N . LYS A 1 144 ? -13.709 26.350 23.448 1.00 50.34 144 LYS A N 1
ATOM 1143 C CA . LYS A 1 144 ? -14.426 25.305 24.209 1.00 50.34 144 LYS A CA 1
ATOM 1144 C C . LYS A 1 144 ? -13.693 24.818 25.455 1.00 50.34 144 LYS A C 1
ATOM 1146 O O . LYS A 1 144 ? -14.352 24.269 26.342 1.00 50.34 144 LYS A O 1
ATOM 1151 N N . SER A 1 145 ? -12.373 24.996 25.563 1.00 51.28 145 SER A N 1
ATOM 1152 C CA . SER A 1 145 ? -11.609 24.500 26.720 1.00 51.28 145 SER A CA 1
ATOM 1153 C C . SER A 1 145 ? -12.031 25.134 28.049 1.00 51.28 145 SER A C 1
ATOM 1155 O O . SER A 1 145 ? -11.897 24.495 29.091 1.00 51.28 145 SER A O 1
ATOM 1157 N N . GLU A 1 146 ? -12.597 26.343 28.023 1.00 55.16 146 GLU A N 1
ATOM 1158 C CA . GLU A 1 146 ? -13.081 27.036 29.224 1.00 55.16 146 GLU A CA 1
ATOM 1159 C C . GLU A 1 146 ? -14.481 26.557 29.672 1.00 55.16 146 GLU A C 1
ATOM 1161 O O . GLU A 1 146 ? -14.823 26.676 30.844 1.00 55.16 146 GLU A O 1
ATOM 1166 N N . ASN A 1 147 ? -15.268 25.914 28.790 1.00 58.53 147 ASN A N 1
ATOM 1167 C CA . ASN A 1 147 ? -16.649 25.477 29.067 1.00 58.53 147 ASN A CA 1
ATOM 1168 C C . ASN A 1 147 ? -17.005 24.110 28.437 1.00 58.53 147 ASN A C 1
ATOM 1170 O O . ASN A 1 147 ? -18.035 23.926 27.776 1.00 58.53 147 ASN A O 1
ATOM 1174 N N . ILE A 1 148 ? -16.173 23.096 28.688 1.00 66.19 148 ILE A N 1
ATOM 1175 C CA . ILE A 1 148 ? -16.378 21.707 28.222 1.00 66.19 148 ILE A CA 1
ATOM 1176 C C . ILE A 1 148 ? -17.726 21.138 28.704 1.00 66.19 148 ILE A C 1
ATOM 1178 O O . ILE A 1 148 ? -18.399 20.403 27.979 1.00 66.19 148 ILE A O 1
ATOM 1182 N N . LEU A 1 149 ? -18.157 21.499 29.919 1.00 69.31 149 LEU A N 1
ATOM 1183 C CA . LEU A 1 149 ? -19.426 21.042 30.493 1.00 69.31 149 LEU A CA 1
ATOM 1184 C C . LEU A 1 149 ? -20.640 21.618 29.751 1.00 69.31 149 LEU A C 1
ATOM 1186 O O . LEU A 1 149 ? -21.615 20.905 29.516 1.00 69.31 149 LEU A O 1
ATOM 1190 N N . GLU A 1 150 ? -20.590 22.897 29.388 1.00 71.44 150 GLU A N 1
ATOM 1191 C CA . GLU A 1 150 ? -21.680 23.575 28.683 1.00 71.44 150 GLU A CA 1
ATOM 1192 C C . GLU A 1 150 ? -21.780 23.095 27.232 1.00 71.44 150 GLU A C 1
ATOM 1194 O O . GLU A 1 150 ? -22.870 22.803 26.738 1.00 71.44 150 GLU A O 1
ATOM 1199 N N . THR A 1 151 ? -20.626 22.872 26.602 1.00 68.06 151 THR A N 1
ATOM 1200 C CA . THR A 1 151 ? -20.524 22.245 25.282 1.00 68.06 151 THR A CA 1
ATOM 1201 C C . THR A 1 151 ? -21.113 20.841 25.280 1.00 68.06 151 THR A C 1
ATOM 1203 O O . THR A 1 151 ? -21.947 20.526 24.440 1.00 68.06 151 THR A O 1
ATOM 1206 N N . CYS A 1 152 ? -20.755 20.007 26.259 1.00 68.06 152 CYS A N 1
ATOM 1207 C CA . CYS A 1 152 ? -21.273 18.646 26.349 1.00 68.06 152 CYS A CA 1
ATOM 1208 C C . CYS A 1 152 ? -22.796 18.634 26.570 1.00 68.06 152 CYS A C 1
ATOM 1210 O O . CYS A 1 152 ? -23.506 17.842 25.954 1.00 68.06 152 CYS A O 1
ATOM 1212 N N . LYS A 1 153 ? -23.333 19.558 27.384 1.00 75.56 153 LYS A N 1
ATOM 1213 C CA . LYS A 1 153 ? -24.789 19.732 27.540 1.00 75.56 153 LYS A CA 1
ATOM 1214 C C . LYS A 1 153 ? -25.465 20.111 26.222 1.00 75.56 153 LYS A C 1
ATOM 1216 O O . LYS A 1 153 ? -26.523 19.564 25.909 1.00 75.56 153 LYS A O 1
ATOM 1221 N N . LYS A 1 154 ? -24.865 21.024 25.456 1.00 79.19 154 LYS A N 1
ATOM 1222 C CA . LYS A 1 154 ? -25.385 21.470 24.160 1.00 79.19 154 LYS A CA 1
ATOM 1223 C C . LYS A 1 154 ? -25.346 20.345 23.123 1.00 79.19 154 LYS A C 1
ATOM 1225 O O . LYS A 1 154 ? -26.383 20.049 22.537 1.00 79.19 154 LYS A O 1
ATOM 1230 N N . ASP A 1 155 ? -24.213 19.657 22.995 1.00 74.75 155 ASP A N 1
ATOM 1231 C CA . ASP A 1 155 ? -24.022 18.539 22.067 1.00 74.75 155 ASP A CA 1
ATOM 1232 C C . ASP A 1 155 ? -24.985 17.382 22.385 1.00 74.75 155 ASP A C 1
ATOM 1234 O O . ASP A 1 155 ? -25.650 16.848 21.497 1.00 74.75 155 ASP A O 1
ATOM 1238 N N . VAL A 1 156 ? -25.133 17.018 23.666 1.00 80.75 156 VAL A N 1
ATOM 1239 C CA . VAL A 1 156 ? -26.079 15.974 24.097 1.00 80.75 156 VAL A CA 1
ATOM 1240 C C . VAL A 1 156 ? -27.527 16.389 23.818 1.00 80.75 156 VAL A C 1
ATOM 1242 O O . VAL A 1 156 ? -28.304 15.576 23.317 1.00 80.75 156 VAL A O 1
ATOM 1245 N N . SER A 1 157 ? -27.897 17.644 24.087 1.00 81.88 157 SER A N 1
ATOM 1246 C CA . SER A 1 157 ? -29.240 18.167 23.797 1.00 81.88 157 SER A CA 1
ATOM 1247 C C . SER A 1 157 ? -29.554 18.148 22.295 1.00 81.88 157 SER A C 1
ATOM 1249 O O . SER A 1 157 ? -30.634 17.721 21.876 1.00 81.88 157 SER A O 1
ATOM 1251 N N . GLU A 1 158 ? -28.588 18.529 21.461 1.00 82.25 158 GLU A N 1
ATOM 1252 C CA . GLU A 1 158 ? -28.722 18.539 20.005 1.00 82.25 158 GLU A CA 1
ATOM 1253 C C . GLU A 1 158 ? -28.828 17.122 19.423 1.00 82.25 158 GLU A C 1
ATOM 1255 O O . GLU A 1 158 ? -29.673 16.863 18.557 1.00 82.25 158 GLU A O 1
ATOM 1260 N N . ILE A 1 159 ? -28.052 16.172 19.954 1.00 79.44 159 ILE A N 1
ATOM 1261 C CA . ILE A 1 159 ? -28.150 14.753 19.597 1.00 79.44 159 ILE A CA 1
ATOM 1262 C C . ILE A 1 159 ? -29.524 14.194 19.984 1.00 79.44 159 ILE A C 1
ATOM 1264 O O . ILE A 1 159 ? -30.162 13.539 19.160 1.00 79.44 159 ILE A O 1
ATOM 1268 N N . ILE A 1 160 ? -30.020 14.470 21.195 1.00 82.81 160 ILE A N 1
ATOM 1269 C CA . ILE A 1 160 ? -31.340 14.001 21.653 1.00 82.81 160 ILE A CA 1
ATOM 1270 C C . ILE A 1 160 ? -32.461 14.586 20.782 1.00 82.81 160 ILE A C 1
ATOM 1272 O O . ILE A 1 160 ? -33.357 13.855 20.352 1.00 82.81 160 ILE A O 1
ATOM 1276 N N . SER A 1 161 ? -32.393 15.878 20.457 1.00 83.56 161 SER A N 1
ATOM 1277 C CA . SER A 1 161 ? -33.348 16.540 19.559 1.00 83.56 161 SER A CA 1
ATOM 1278 C C . SER A 1 161 ? -33.323 15.933 18.151 1.00 83.56 161 SER A C 1
ATOM 1280 O O . SER A 1 161 ? -34.371 15.662 17.558 1.00 83.56 161 SER A O 1
ATOM 1282 N N . SER A 1 162 ? -32.130 15.631 17.637 1.00 79.19 162 SER A N 1
ATOM 1283 C CA . SER A 1 162 ? -31.948 14.984 16.335 1.00 79.19 162 SER A CA 1
ATOM 1284 C C . SER A 1 162 ? -32.504 13.560 16.320 1.00 79.19 162 SER A C 1
ATOM 1286 O O . SER A 1 162 ? -33.208 13.188 15.384 1.00 79.19 162 SER A O 1
ATOM 1288 N N . ILE A 1 163 ? -32.264 12.775 17.375 1.00 82.06 163 ILE A N 1
ATOM 1289 C CA . ILE A 1 163 ? -32.828 11.426 17.526 1.00 82.06 163 ILE A CA 1
ATOM 1290 C C . ILE A 1 163 ? -34.357 11.489 17.560 1.00 82.06 163 ILE A C 1
ATOM 1292 O O . ILE A 1 163 ? -35.004 10.710 16.865 1.00 82.06 163 ILE A O 1
ATOM 1296 N N . SER A 1 164 ? -34.934 12.437 18.301 1.00 84.06 164 SER A N 1
ATOM 1297 C CA . SER A 1 164 ? -36.387 12.625 18.377 1.00 84.06 164 SER A CA 1
ATOM 1298 C C . SER A 1 164 ? -37.002 12.939 17.005 1.00 84.06 164 SER A C 1
ATOM 1300 O O . SER A 1 164 ? -37.971 12.299 16.588 1.00 84.06 164 SER A O 1
ATOM 1302 N N . LYS A 1 165 ? -36.384 13.846 16.233 1.00 84.56 165 LYS A N 1
ATOM 1303 C CA . LYS A 1 165 ? -36.807 14.159 14.855 1.00 84.56 165 LYS A CA 1
ATOM 1304 C C . LYS A 1 165 ? -36.698 12.952 13.928 1.00 84.56 165 LYS A C 1
ATOM 1306 O O . LYS A 1 165 ? -37.628 12.672 13.177 1.00 84.56 165 LYS A O 1
ATOM 1311 N N . LEU A 1 166 ? -35.594 12.210 13.998 1.00 82.50 166 LEU A N 1
ATOM 1312 C CA . LEU A 1 166 ? -35.394 10.999 13.202 1.00 82.50 166 LEU A CA 1
ATOM 1313 C C . LEU A 1 166 ? -36.439 9.931 13.536 1.00 82.50 166 LEU A C 1
ATOM 1315 O O . LEU A 1 166 ? -36.979 9.308 12.626 1.00 82.50 166 LEU A O 1
ATOM 1319 N N . PHE A 1 167 ? -36.773 9.755 14.816 1.00 82.69 167 PHE A N 1
ATOM 1320 C CA . PHE A 1 167 ? -37.792 8.804 15.254 1.00 82.69 167 PHE A CA 1
ATOM 1321 C C . PHE A 1 167 ? -39.189 9.203 14.764 1.00 82.69 167 PHE A C 1
ATOM 1323 O O . PHE A 1 167 ? -39.920 8.364 14.242 1.00 82.69 167 PHE A O 1
ATOM 1330 N N . SER A 1 168 ? -39.528 10.493 14.841 1.00 84.12 168 SER A N 1
ATOM 1331 C CA . SER A 1 168 ? -40.777 11.039 14.297 1.00 84.12 168 SER A CA 1
ATOM 1332 C C . SER A 1 168 ? -40.872 10.868 12.774 1.00 84.12 168 SER A C 1
ATOM 1334 O O . SER A 1 168 ? -41.913 10.462 12.251 1.00 84.12 168 SER A O 1
ATOM 1336 N N . ASN A 1 169 ? -39.766 11.087 12.056 1.00 80.44 169 ASN A N 1
ATOM 1337 C CA . ASN A 1 169 ? -39.692 10.901 10.606 1.00 80.44 169 ASN A CA 1
ATOM 1338 C C . ASN A 1 169 ? -39.813 9.425 10.206 1.00 80.44 169 ASN A C 1
ATOM 1340 O O . ASN A 1 169 ? -40.513 9.114 9.243 1.00 80.44 169 ASN A O 1
ATOM 1344 N N . ILE A 1 170 ? -39.193 8.509 10.959 1.00 80.69 170 ILE A N 1
ATOM 1345 C CA . ILE A 1 170 ? -39.357 7.061 10.765 1.00 80.69 170 ILE A CA 1
ATOM 1346 C C . ILE A 1 170 ? -40.811 6.658 11.019 1.00 80.69 170 ILE A C 1
ATOM 1348 O O . ILE A 1 170 ? -41.394 5.974 10.186 1.00 80.69 170 ILE A O 1
ATOM 1352 N N . TYR A 1 171 ? -41.408 7.102 12.126 1.00 82.25 171 TYR A N 1
ATOM 1353 C CA . TYR A 1 171 ? -42.789 6.777 12.485 1.00 82.25 171 TYR A CA 1
ATOM 1354 C C . TYR A 1 171 ? -43.787 7.289 11.436 1.00 82.25 171 TYR A C 1
ATOM 1356 O O . TYR A 1 171 ? -44.612 6.532 10.928 1.00 82.25 171 TYR A O 1
ATOM 1364 N N . THR A 1 172 ? -43.650 8.551 11.025 1.00 80.50 172 THR A N 1
ATOM 1365 C CA . THR A 1 172 ? -44.501 9.169 9.997 1.00 80.50 172 THR A CA 1
ATOM 1366 C C . THR A 1 172 ? -44.296 8.525 8.624 1.00 80.50 172 THR A C 1
ATOM 1368 O O . THR A 1 172 ? -45.262 8.311 7.891 1.00 80.50 172 THR A O 1
ATOM 1371 N N . GLY A 1 173 ? -43.052 8.194 8.267 1.00 77.38 173 GLY A N 1
ATOM 1372 C CA . GLY A 1 173 ? -42.723 7.512 7.015 1.00 77.38 173 GLY A CA 1
ATOM 1373 C C . GLY A 1 173 ? -43.217 6.065 6.970 1.00 77.38 173 GLY A C 1
ATOM 1374 O O . GLY A 1 173 ? -43.606 5.594 5.903 1.00 77.38 173 GLY A O 1
ATOM 1375 N N . L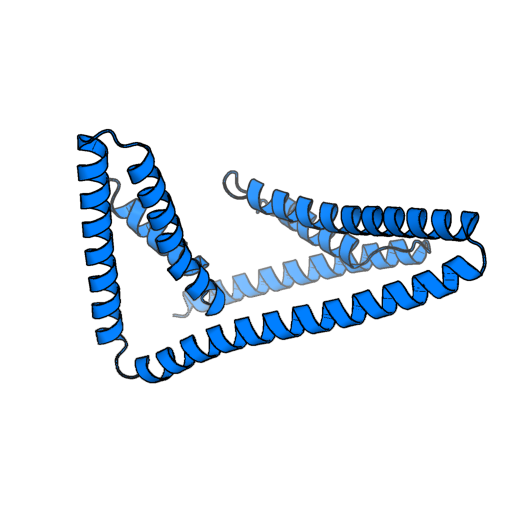EU A 1 174 ? -43.258 5.383 8.120 1.00 77.25 174 LEU A N 1
ATOM 1376 C CA . LEU A 1 174 ? -43.777 4.023 8.245 1.00 77.25 174 LEU A CA 1
ATOM 1377 C C . LEU A 1 174 ? -45.308 3.989 8.130 1.00 77.25 174 LEU A C 1
ATOM 1379 O O . LEU A 1 174 ? -45.832 3.133 7.428 1.00 77.25 174 LEU A O 1
ATOM 1383 N N . ILE A 1 175 ? -46.015 4.951 8.738 1.00 80.81 175 ILE A N 1
ATOM 1384 C CA . ILE A 1 175 ? -47.483 5.075 8.628 1.00 80.81 175 ILE A CA 1
ATOM 1385 C C . ILE A 1 175 ? -47.922 5.389 7.194 1.00 80.81 175 ILE A C 1
ATOM 1387 O O . ILE A 1 175 ? -48.934 4.875 6.731 1.00 80.81 175 ILE A O 1
ATOM 1391 N N . LYS A 1 176 ? -47.171 6.239 6.484 1.00 81.44 176 LYS A N 1
ATOM 1392 C CA . LYS A 1 176 ? -47.479 6.630 5.098 1.00 81.44 176 LYS A CA 1
ATOM 1393 C C . LYS A 1 176 ? -46.976 5.630 4.044 1.00 81.44 176 LYS A C 1
ATOM 1395 O O . LYS A 1 176 ? -47.125 5.901 2.858 1.00 81.44 176 LYS A O 1
ATOM 1400 N N . GLU A 1 177 ? -46.345 4.531 4.469 1.00 75.31 177 GLU A N 1
ATOM 1401 C CA . GLU A 1 177 ? -45.702 3.512 3.623 1.00 75.31 177 GLU A CA 1
ATOM 1402 C C . GLU A 1 177 ? -44.763 4.082 2.528 1.00 75.31 177 GLU A C 1
ATOM 1404 O O . GLU A 1 177 ? -44.550 3.492 1.466 1.00 75.31 177 GLU A O 1
ATOM 1409 N N . ASP A 1 178 ? -44.142 5.240 2.785 1.00 74.44 178 ASP A N 1
ATOM 1410 C CA . ASP A 1 178 ? -43.295 5.926 1.806 1.00 74.44 178 ASP A CA 1
ATOM 1411 C C . ASP A 1 178 ? -41.836 5.451 1.896 1.00 74.44 178 ASP A C 1
ATOM 1413 O O . ASP A 1 178 ? -40.997 5.962 2.652 1.00 74.44 178 ASP A O 1
ATOM 1417 N N . ARG A 1 179 ? -41.508 4.469 1.052 1.00 69.31 179 ARG A N 1
ATOM 1418 C CA . ARG A 1 179 ? -40.164 3.877 0.954 1.00 69.31 179 ARG A CA 1
ATOM 1419 C C . ARG A 1 179 ? -39.079 4.866 0.514 1.00 69.31 179 ARG A C 1
ATOM 1421 O O . ARG A 1 179 ? -37.904 4.629 0.810 1.00 69.31 179 ARG A O 1
ATOM 1428 N N . LYS A 1 180 ? -39.416 5.953 -0.195 1.00 71.50 180 LYS A N 1
ATOM 1429 C CA . LYS A 1 180 ? -38.422 6.954 -0.628 1.00 71.50 180 LYS A CA 1
ATOM 1430 C C . LYS A 1 180 ? -38.003 7.844 0.537 1.00 71.50 180 LYS A C 1
ATOM 1432 O O . LYS A 1 180 ? -36.802 8.040 0.729 1.00 71.50 180 LYS A O 1
ATOM 1437 N N . SER A 1 181 ? -38.967 8.307 1.331 1.00 66.06 181 SER A N 1
ATOM 1438 C CA . SER A 1 181 ? -38.718 9.110 2.533 1.00 66.06 181 SER A CA 1
ATOM 1439 C C . SER A 1 181 ? -37.850 8.353 3.550 1.00 66.06 181 SER A C 1
ATOM 1441 O O . SER A 1 181 ? -36.792 8.841 3.954 1.00 66.06 181 SER A O 1
ATOM 1443 N N . LEU A 1 182 ? -38.183 7.086 3.834 1.00 68.25 182 LEU A N 1
ATOM 1444 C CA . LEU A 1 182 ? -37.426 6.235 4.765 1.00 68.25 182 LEU A CA 1
ATOM 1445 C C . LEU A 1 182 ? -35.963 6.012 4.342 1.00 68.25 182 LEU A C 1
ATOM 1447 O O . LEU A 1 182 ? -35.060 5.973 5.180 1.00 68.25 182 LEU A O 1
ATOM 1451 N N . LYS A 1 183 ? -35.702 5.884 3.034 1.00 74.44 183 LYS A N 1
ATOM 1452 C CA . LYS A 1 183 ? -34.341 5.731 2.494 1.00 74.44 183 LYS A CA 1
ATOM 1453 C C . LYS A 1 183 ? -33.518 7.016 2.650 1.00 74.44 183 LYS A C 1
ATOM 1455 O O . LYS A 1 183 ? -32.306 6.934 2.859 1.00 74.44 183 LYS A O 1
ATOM 1460 N N . GLY A 1 184 ? -34.169 8.179 2.573 1.00 71.88 184 GLY A N 1
ATOM 1461 C CA . GLY A 1 184 ? -33.577 9.485 2.873 1.00 71.88 184 GLY A CA 1
ATOM 1462 C C . GLY A 1 184 ? -33.176 9.596 4.342 1.00 71.88 184 GLY A C 1
ATOM 1463 O O . GLY A 1 184 ? -32.003 9.829 4.635 1.00 71.88 184 GLY A O 1
ATOM 1464 N N . THR A 1 185 ? -34.102 9.292 5.255 1.00 69.12 185 THR A N 1
ATOM 1465 C CA . THR A 1 185 ? -33.846 9.285 6.704 1.00 69.12 185 THR A CA 1
ATOM 1466 C C . THR A 1 185 ? -32.750 8.282 7.088 1.00 69.12 185 THR A C 1
ATOM 1468 O O . THR A 1 185 ? -31.889 8.581 7.909 1.00 69.12 185 THR A O 1
ATOM 1471 N N . LEU A 1 186 ? -32.682 7.114 6.438 1.00 73.94 186 LEU A N 1
ATOM 1472 C CA . LEU A 1 186 ? -31.608 6.134 6.658 1.00 73.94 186 LEU A CA 1
ATOM 1473 C C . LEU A 1 186 ? -30.226 6.649 6.211 1.00 73.94 186 LEU A C 1
ATOM 1475 O O . LEU A 1 186 ? -29.201 6.331 6.824 1.00 73.94 186 LEU A O 1
ATOM 1479 N N . LYS A 1 187 ? -30.178 7.440 5.133 1.00 74.81 187 LYS A N 1
ATOM 1480 C CA . LYS A 1 187 ? -28.943 8.075 4.654 1.00 74.81 187 LYS A CA 1
ATOM 1481 C C . LYS A 1 187 ? -28.487 9.173 5.617 1.00 74.81 187 LYS A C 1
ATOM 1483 O O . LYS A 1 187 ? -27.294 9.259 5.899 1.00 74.81 187 LYS A O 1
ATOM 1488 N N . GLU A 1 188 ? -29.431 9.937 6.155 1.00 73.25 188 GLU A N 1
ATOM 1489 C CA . GLU A 1 188 ? -29.200 10.959 7.179 1.00 73.25 188 GLU A CA 1
ATOM 1490 C C . GLU A 1 188 ? -28.677 10.339 8.484 1.00 73.25 188 GLU A C 1
ATOM 1492 O O . GLU A 1 188 ? -27.628 10.743 8.972 1.00 73.25 188 GLU A O 1
ATOM 1497 N N . ILE A 1 189 ? -29.283 9.246 8.964 1.00 73.19 189 ILE A N 1
ATOM 1498 C CA . ILE A 1 189 ? -28.794 8.474 10.123 1.00 73.19 189 ILE A CA 1
ATOM 1499 C C . ILE A 1 189 ? -27.353 7.994 9.912 1.00 73.19 189 ILE A C 1
ATOM 1501 O O . ILE A 1 189 ? -26.518 8.072 10.818 1.00 73.19 189 ILE A O 1
ATOM 1505 N N . LYS A 1 190 ? -27.030 7.493 8.712 1.00 74.88 190 LYS A N 1
ATOM 1506 C CA . LYS A 1 190 ? -25.669 7.043 8.385 1.00 74.88 190 LYS A CA 1
ATOM 1507 C C . LYS A 1 190 ? -24.672 8.208 8.379 1.00 74.88 190 LYS A C 1
ATOM 1509 O O . LYS A 1 190 ? -23.544 8.025 8.836 1.00 74.88 190 LYS A O 1
ATOM 1514 N N . LEU A 1 191 ? -25.083 9.383 7.900 1.00 72.12 191 LEU A N 1
ATOM 1515 C CA . LEU A 1 191 ? -24.265 10.593 7.912 1.00 72.12 191 LEU A CA 1
ATOM 1516 C C . LEU A 1 191 ? -24.019 11.068 9.348 1.00 72.12 191 LEU A C 1
ATOM 1518 O O . LEU A 1 191 ? -22.857 11.148 9.743 1.00 72.12 191 LEU A O 1
ATOM 1522 N N . THR A 1 192 ? -25.074 11.255 10.148 1.00 67.62 192 THR A N 1
ATOM 1523 C CA . THR A 1 192 ? -24.996 11.680 11.557 1.00 67.62 192 THR A CA 1
ATOM 1524 C C . THR A 1 192 ? -24.146 10.728 12.397 1.00 67.62 192 THR A C 1
ATOM 1526 O O . THR A 1 192 ? -23.355 11.174 13.219 1.00 67.62 192 THR A O 1
ATOM 1529 N N . ARG A 1 193 ? -24.200 9.414 12.134 1.00 67.56 193 ARG A N 1
ATOM 1530 C CA . ARG A 1 193 ? -23.311 8.423 12.767 1.00 67.56 193 ARG A CA 1
ATOM 1531 C C . ARG A 1 193 ? -21.837 8.578 12.368 1.00 67.56 193 ARG A C 1
ATOM 1533 O O . ARG A 1 193 ? -20.952 8.250 13.155 1.00 67.56 193 ARG A O 1
ATOM 1540 N N . SER A 1 194 ? -21.556 9.019 11.144 1.00 60.34 194 SER A N 1
ATOM 1541 C CA . SER A 1 194 ? -20.187 9.151 10.628 1.00 60.34 194 SER A CA 1
ATOM 1542 C C . SER A 1 194 ? -19.484 10.442 11.058 1.00 60.34 194 SER A C 1
ATOM 1544 O O . SER A 1 194 ? -18.255 10.465 11.087 1.00 60.34 194 SER A O 1
ATOM 1546 N N . LEU A 1 195 ? -20.239 11.483 11.428 1.00 59.25 195 LEU A N 1
ATOM 1547 C CA . LEU A 1 195 ? -19.717 12.771 11.897 1.00 59.25 195 LEU A CA 1
ATOM 1548 C C . LEU A 1 195 ? -18.834 12.646 13.155 1.00 59.25 195 LEU A C 1
ATOM 1550 O O . LEU A 1 195 ? -17.674 13.051 13.077 1.00 59.25 195 LEU A O 1
ATOM 1554 N N . PRO A 1 196 ? -19.273 12.011 14.265 1.00 57.03 196 PRO A N 1
ATOM 1555 C CA . PRO A 1 196 ? -18.420 11.845 15.441 1.00 57.03 196 PRO A CA 1
ATOM 1556 C C . PRO A 1 196 ? -17.241 10.906 15.161 1.00 57.03 196 PRO A C 1
ATOM 1558 O O . PRO A 1 196 ? -16.151 11.125 15.670 1.00 57.03 196 PRO A O 1
ATOM 1561 N N . ALA A 1 197 ? -17.410 9.896 14.300 1.00 53.53 197 ALA A N 1
ATOM 1562 C CA . ALA A 1 197 ? -16.324 8.985 13.934 1.00 53.53 197 ALA A CA 1
ATOM 1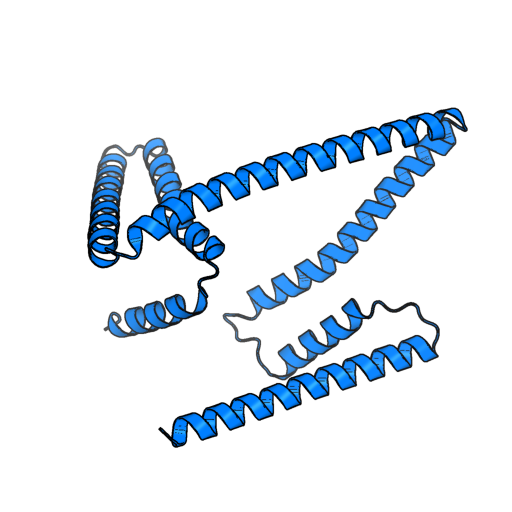563 C C . ALA A 1 197 ? -15.218 9.680 13.117 1.00 53.53 197 ALA A C 1
ATOM 1565 O O . ALA A 1 197 ? -14.039 9.409 13.332 1.00 53.53 197 ALA A O 1
ATOM 1566 N N . LYS A 1 198 ? -15.583 10.590 12.203 1.00 50.22 198 LYS A N 1
ATOM 1567 C CA . LYS A 1 198 ? -14.628 11.405 11.437 1.00 50.22 198 LYS A CA 1
ATOM 1568 C C . LYS A 1 198 ? -13.974 12.489 12.293 1.00 50.22 198 LYS A C 1
ATOM 1570 O O . LYS A 1 198 ? -12.765 12.667 12.187 1.00 50.22 198 LYS A O 1
ATOM 1575 N N . ALA A 1 199 ? -14.737 13.150 13.164 1.00 49.12 199 ALA A N 1
ATOM 1576 C CA . ALA A 1 199 ? -14.205 14.126 14.115 1.00 49.12 199 ALA A CA 1
ATOM 1577 C C . ALA A 1 199 ? -13.197 13.473 15.082 1.00 49.12 199 ALA A C 1
ATOM 1579 O O . ALA A 1 199 ? -12.080 13.958 15.236 1.00 49.12 199 ALA A O 1
ATOM 1580 N N . MET A 1 200 ? -13.523 12.297 15.633 1.00 44.56 200 MET A N 1
ATOM 1581 C CA . MET A 1 200 ? -12.616 11.530 16.501 1.00 44.56 200 MET A CA 1
ATOM 1582 C C . MET A 1 200 ? -11.385 10.982 15.760 1.00 44.56 200 MET A C 1
ATOM 1584 O O . MET A 1 200 ? -10.305 10.924 16.346 1.00 44.56 200 MET A O 1
ATOM 1588 N N . ALA A 1 201 ? -11.518 10.601 14.483 1.00 49.22 201 ALA A N 1
ATOM 1589 C CA . ALA A 1 201 ? -10.386 10.179 13.652 1.00 49.22 201 ALA A CA 1
ATOM 1590 C C . ALA A 1 201 ? -9.432 11.341 13.324 1.00 49.22 201 ALA A C 1
ATOM 1592 O O . ALA A 1 201 ? -8.223 11.133 13.263 1.00 49.22 201 ALA A O 1
ATOM 1593 N N . SER A 1 202 ? -9.961 12.557 13.154 1.00 40.91 202 SER A N 1
ATOM 1594 C CA . SER A 1 202 ? -9.161 13.773 12.956 1.00 40.91 202 SER A CA 1
ATOM 1595 C C . SER A 1 202 ? -8.469 14.237 14.244 1.00 40.91 202 SER A C 1
ATOM 1597 O O . SER A 1 202 ? -7.369 14.775 14.177 1.00 40.91 202 SER A O 1
ATOM 1599 N N . ALA A 1 203 ? -9.070 13.990 15.412 1.00 44.62 203 ALA A N 1
ATOM 1600 C CA . ALA A 1 203 ? -8.546 14.398 16.719 1.00 44.62 203 ALA A CA 1
ATOM 1601 C C . ALA A 1 203 ? -7.497 13.435 17.327 1.00 44.62 203 ALA A C 1
ATOM 1603 O O . ALA A 1 203 ? -7.102 13.604 18.478 1.00 44.62 203 ALA A O 1
ATOM 1604 N N . ASN A 1 204 ? -7.051 12.400 16.597 1.00 43.81 204 ASN A N 1
ATOM 1605 C CA . ASN A 1 204 ? -6.126 11.359 17.087 1.00 43.81 204 ASN A CA 1
ATOM 1606 C C . ASN A 1 204 ? -6.562 10.715 18.428 1.00 43.81 204 ASN A C 1
ATOM 1608 O O . ASN A 1 204 ? -5.738 10.247 19.216 1.00 43.81 204 ASN A O 1
ATOM 1612 N N . VAL A 1 205 ? -7.871 10.685 18.707 1.00 46.91 205 VAL A N 1
ATOM 1613 C CA . VAL A 1 205 ? -8.411 10.072 19.924 1.00 46.91 205 VAL A CA 1
ATOM 1614 C C . VAL A 1 205 ? -8.444 8.557 19.708 1.00 46.91 205 VAL A C 1
ATOM 1616 O O . VAL A 1 205 ? -9.106 8.087 18.775 1.00 46.91 205 VAL A O 1
ATOM 1619 N N . PRO A 1 206 ? -7.759 7.746 20.538 1.00 39.94 206 PRO A N 1
ATOM 1620 C CA . PRO A 1 206 ? -7.702 6.307 20.337 1.00 39.94 206 PRO A CA 1
ATOM 1621 C C . PRO A 1 206 ? -9.104 5.699 20.465 1.00 39.94 206 PRO A C 1
ATOM 1623 O O . PRO A 1 206 ? -9.651 5.528 21.554 1.00 39.94 206 PRO A O 1
ATOM 1626 N N . THR A 1 207 ? -9.665 5.283 19.330 1.00 47.72 207 THR A N 1
ATOM 1627 C CA . THR A 1 207 ? -11.003 4.676 19.171 1.00 47.72 207 THR A CA 1
ATOM 1628 C C . THR A 1 207 ? -11.171 3.365 19.961 1.00 47.72 207 THR A C 1
ATOM 1630 O O . THR A 1 207 ? -12.265 2.809 20.071 1.00 47.72 207 THR A O 1
ATOM 1633 N N . ARG A 1 208 ? -10.074 2.850 20.532 1.00 40.19 208 ARG A N 1
ATOM 1634 C CA . ARG A 1 208 ? -9.999 1.602 21.296 1.00 40.19 208 ARG A CA 1
ATOM 1635 C C . ARG A 1 208 ? -10.629 1.714 22.689 1.00 40.19 208 ARG A C 1
ATOM 1637 O O . ARG A 1 208 ? -11.163 0.723 23.179 1.00 40.19 208 ARG A O 1
ATOM 1644 N N . THR A 1 209 ? -10.618 2.899 23.302 1.00 40.06 209 THR A N 1
ATOM 1645 C CA . THR A 1 209 ? -11.089 3.105 24.686 1.00 40.06 209 THR A CA 1
ATOM 1646 C C . THR A 1 209 ? -12.616 3.044 24.794 1.00 40.06 209 THR A C 1
ATOM 1648 O O . THR A 1 209 ? -13.159 2.553 25.780 1.00 40.06 209 THR A O 1
ATOM 1651 N N . ILE A 1 210 ? -13.324 3.462 23.740 1.00 46.38 210 ILE A N 1
ATOM 1652 C CA . ILE A 1 210 ? -14.793 3.519 23.725 1.00 46.38 210 ILE A CA 1
ATOM 1653 C C . ILE A 1 210 ? -15.401 2.130 23.490 1.00 46.38 210 ILE A C 1
ATOM 1655 O O . ILE A 1 210 ? -16.380 1.771 24.139 1.00 46.38 210 ILE A O 1
ATOM 1659 N N . ASN A 1 211 ? -14.793 1.303 22.630 1.00 38.94 211 ASN A N 1
ATOM 1660 C CA . ASN A 1 211 ? -15.282 -0.059 22.385 1.00 38.94 211 ASN A CA 1
ATOM 1661 C C . ASN A 1 211 ? -15.243 -0.931 23.648 1.00 38.94 211 ASN A C 1
ATOM 1663 O O . ASN A 1 211 ? -16.116 -1.774 23.821 1.00 38.94 211 ASN A O 1
ATOM 1667 N N . PHE A 1 212 ? -14.278 -0.705 24.546 1.00 36.94 212 PHE A N 1
ATOM 1668 C CA . PHE A 1 212 ? -14.197 -1.436 25.811 1.00 36.94 212 PHE A CA 1
ATOM 1669 C C . PHE A 1 212 ? -15.336 -1.038 26.763 1.00 36.94 212 PHE A C 1
ATOM 1671 O O . PHE A 1 212 ? -16.037 -1.910 27.266 1.00 36.94 212 PHE A O 1
ATOM 1678 N N . ASN A 1 213 ? -15.606 0.263 26.926 1.00 37.47 213 ASN A N 1
ATOM 1679 C CA . ASN A 1 213 ? -16.708 0.740 27.771 1.00 37.47 213 ASN A CA 1
ATOM 1680 C C . ASN A 1 213 ? -18.096 0.408 27.203 1.00 37.47 213 ASN A C 1
ATOM 1682 O O . ASN A 1 213 ? -18.997 0.083 27.970 1.00 37.47 213 ASN A O 1
ATOM 1686 N N . ILE A 1 214 ? -18.273 0.410 25.877 1.00 48.03 214 ILE A N 1
ATOM 1687 C CA . ILE A 1 214 ? -19.525 -0.038 25.247 1.00 48.03 214 ILE A CA 1
ATOM 1688 C C . ILE A 1 214 ? -19.736 -1.547 25.455 1.00 48.03 214 ILE A C 1
ATOM 1690 O O . ILE A 1 214 ? -20.865 -1.966 25.697 1.00 48.03 214 ILE A O 1
ATOM 1694 N N . LEU A 1 215 ? -18.678 -2.368 25.417 1.00 43.09 215 LEU A N 1
ATOM 1695 C CA . LEU A 1 215 ? -18.779 -3.803 25.717 1.00 43.09 215 LEU A CA 1
ATOM 1696 C C . LEU A 1 215 ? -19.122 -4.069 27.189 1.00 43.09 215 LEU A C 1
ATOM 1698 O O . LEU A 1 215 ? -19.923 -4.959 27.468 1.00 43.09 215 LEU A O 1
ATOM 1702 N N . ILE A 1 216 ? -18.568 -3.280 28.117 1.00 42.94 216 ILE A N 1
ATOM 1703 C CA . ILE A 1 216 ? -18.918 -3.364 29.542 1.00 42.94 216 ILE A CA 1
ATOM 1704 C C . ILE A 1 216 ? -20.373 -2.932 29.770 1.00 42.94 216 ILE A C 1
ATOM 1706 O O . ILE A 1 216 ? -21.112 -3.639 30.449 1.00 42.94 216 ILE A O 1
ATOM 1710 N N . LEU A 1 217 ? -20.834 -1.848 29.143 1.00 40.53 217 LEU A N 1
ATOM 1711 C CA . LEU A 1 217 ? -22.227 -1.400 29.265 1.00 40.53 217 LEU A CA 1
ATOM 1712 C C . LEU A 1 217 ? -23.225 -2.382 28.637 1.00 40.53 217 LEU A C 1
ATOM 1714 O O . LEU A 1 217 ? -24.297 -2.602 29.191 1.00 40.53 217 LEU A O 1
ATOM 1718 N N . LYS A 1 218 ? -22.866 -3.032 27.524 1.00 40.53 218 LYS A N 1
ATOM 1719 C CA . LYS A 1 218 ? -23.710 -4.054 26.887 1.00 40.53 218 LYS A CA 1
ATOM 1720 C C . LYS A 1 218 ? -23.788 -5.353 27.703 1.00 40.53 218 LYS A C 1
ATOM 1722 O O . LYS A 1 218 ? -24.801 -6.038 27.645 1.00 40.53 218 LYS A O 1
ATOM 1727 N N . SER A 1 219 ? -22.742 -5.666 28.470 1.00 41.41 219 SER A N 1
ATOM 1728 C CA . SER A 1 219 ? -22.725 -6.761 29.451 1.00 41.41 219 SER A CA 1
ATOM 1729 C C . SER A 1 219 ? -23.599 -6.450 30.676 1.00 41.41 219 SER A C 1
ATOM 1731 O O . SER A 1 219 ? -24.323 -7.319 31.146 1.00 41.41 219 SER A O 1
ATOM 1733 N N . GLN A 1 220 ? -23.610 -5.198 31.145 1.00 38.84 220 GLN A N 1
ATOM 1734 C CA . GLN A 1 220 ? -24.407 -4.770 32.306 1.00 38.84 220 GLN A CA 1
ATOM 1735 C C . GLN A 1 220 ? -25.917 -4.644 32.024 1.00 38.84 220 GLN A C 1
ATOM 1737 O O . GLN A 1 220 ? -26.708 -4.727 32.954 1.00 38.84 220 GLN A O 1
ATOM 1742 N N . PHE A 1 221 ? -26.323 -4.467 30.763 1.00 41.91 221 PHE A N 1
ATOM 1743 C CA . PHE A 1 221 ? -27.731 -4.331 30.354 1.00 41.91 221 PHE A CA 1
ATOM 1744 C C . PHE A 1 221 ? -28.336 -5.600 29.724 1.00 41.91 221 PHE A C 1
ATOM 1746 O O . PHE A 1 221 ? -29.449 -5.553 29.209 1.00 41.91 221 PHE A O 1
ATOM 1753 N N . SER A 1 222 ? -27.617 -6.727 29.743 1.00 35.62 222 SER A N 1
ATOM 1754 C CA . SER A 1 222 ? -28.113 -8.028 29.275 1.00 35.62 222 SER A CA 1
ATOM 1755 C C . SER A 1 222 ? -28.376 -8.964 30.460 1.00 35.62 222 SER A C 1
ATOM 1757 O O . SER A 1 222 ? -27.750 -10.017 30.570 1.00 35.62 222 SER A O 1
ATOM 1759 N N . THR A 1 223 ? -29.292 -8.561 31.339 1.00 35.53 223 THR A N 1
ATOM 1760 C CA . THR A 1 223 ? -30.073 -9.456 32.212 1.00 35.53 223 THR A CA 1
ATOM 1761 C C . THR A 1 223 ? -31.535 -9.100 32.003 1.00 35.53 223 THR A C 1
ATOM 1763 O O . THR A 1 223 ? -32.354 -10.034 31.903 1.00 35.53 223 THR A O 1
#

Organism: NCBI:txid412755

Secondary structure (DSSP, 8-state):
-HHHHHHHHHHHHHHHHHHHHHHHHHHHHHHHHHHTT----HHHHHHHHHHHHHHHTT---TTTHHHHHHHHHHHHHHHHHHHHHHHHHHHHHHHHHHHHTHHHHHHHHHHHHHHHHHHHHHHHHHHHHHHHHHHHHHHHHHTTTT-HHHHHHHHHHHHHHHHHHHHHHHHHHHHTT-HHHHHHHHHHHHHHHHHHHHHHHHTT--THHHHHHHHHHHHHT--